Protein AF-A0A965WTE1-F1 (afdb_monomer)

pLDDT: mean 87.54, std 14.02, range [33.91, 98.81]

Structure (mmCIF, N/CA/C/O backbone):
data_AF-A0A965WTE1-F1
#
_entry.id   AF-A0A965WTE1-F1
#
loop_
_atom_site.group_PDB
_atom_site.id
_atom_site.type_symbol
_atom_site.label_atom_id
_atom_site.label_alt_id
_atom_site.label_comp_id
_atom_site.label_asym_id
_atom_site.label_entity_id
_atom_site.label_seq_id
_atom_site.pdbx_PDB_ins_code
_atom_site.Cartn_x
_atom_site.Cartn_y
_atom_site.Cartn_z
_atom_site.occupancy
_atom_site.B_iso_or_equiv
_atom_site.auth_seq_id
_atom_site.auth_comp_id
_atom_site.auth_asym_id
_atom_site.auth_atom_id
_atom_site.pdbx_PDB_model_num
ATOM 1 N N . MET A 1 1 ? -48.570 23.928 48.345 1.00 60.19 1 MET A N 1
ATOM 2 C CA . MET A 1 1 ? -47.106 24.041 48.447 1.00 60.19 1 MET A CA 1
ATOM 3 C C . MET A 1 1 ? -46.620 22.629 48.275 1.00 60.19 1 MET A C 1
ATOM 5 O O . MET A 1 1 ? -47.029 21.791 49.072 1.00 60.19 1 MET A O 1
ATOM 9 N N . ASP A 1 2 ? -45.921 22.362 47.180 1.00 66.81 2 ASP A N 1
ATOM 10 C CA . ASP A 1 2 ? -45.455 21.011 46.885 1.00 66.81 2 ASP A CA 1
ATOM 11 C C . ASP A 1 2 ? -44.378 20.616 47.902 1.00 66.81 2 ASP A C 1
ATOM 13 O O . ASP A 1 2 ? -43.714 21.479 48.494 1.00 66.81 2 ASP A O 1
ATOM 17 N N . ALA A 1 3 ? -44.288 19.321 48.195 1.00 70.44 3 ALA A N 1
ATOM 18 C CA . ALA A 1 3 ? -43.267 18.814 49.097 1.00 70.44 3 ALA A CA 1
ATOM 19 C C . ALA A 1 3 ? -41.886 19.007 48.452 1.00 70.44 3 ALA A C 1
ATOM 21 O O . ALA A 1 3 ? -41.729 18.781 47.255 1.00 70.44 3 ALA A O 1
ATOM 22 N N . ILE A 1 4 ? -40.910 19.450 49.240 1.00 83.50 4 ILE A N 1
ATOM 23 C CA . ILE A 1 4 ? -39.501 19.459 48.839 1.00 83.50 4 ILE A CA 1
ATOM 24 C C . ILE A 1 4 ? -38.956 18.090 49.240 1.00 83.50 4 ILE A C 1
ATOM 26 O O . ILE A 1 4 ? -39.176 17.659 50.373 1.00 83.50 4 ILE A O 1
ATOM 30 N N . VAL A 1 5 ? -38.302 17.406 48.307 1.00 87.94 5 VAL A N 1
ATOM 31 C CA . VAL A 1 5 ? -37.866 16.016 48.457 1.00 87.94 5 VAL A CA 1
ATOM 32 C C . VAL A 1 5 ? -36.367 15.944 48.206 1.00 87.94 5 VAL A C 1
ATOM 34 O O . VAL A 1 5 ? -35.893 16.493 47.213 1.00 87.94 5 VAL A O 1
ATOM 37 N N . ASP A 1 6 ? -35.654 15.273 49.103 1.00 90.75 6 ASP A N 1
ATOM 38 C CA . ASP A 1 6 ? -34.259 14.887 48.924 1.00 90.75 6 ASP A CA 1
ATOM 39 C C . ASP A 1 6 ? -34.222 13.445 48.384 1.00 90.75 6 ASP A C 1
ATOM 41 O O . ASP A 1 6 ? -35.015 12.594 48.806 1.00 90.75 6 ASP A O 1
ATOM 45 N N . TYR A 1 7 ? -33.339 13.177 47.421 1.00 93.56 7 TYR A N 1
ATOM 46 C CA . TYR A 1 7 ? -33.235 11.883 46.741 1.00 93.56 7 TYR A CA 1
ATOM 47 C C . TYR A 1 7 ? -31.893 11.219 47.032 1.00 93.56 7 TYR A C 1
ATOM 49 O O . TYR A 1 7 ? -30.882 11.907 47.126 1.00 93.56 7 TYR A O 1
ATOM 57 N N . TRP A 1 8 ? -31.889 9.886 47.103 1.00 95.56 8 TRP A N 1
ATOM 58 C CA . TRP A 1 8 ? -30.685 9.053 47.128 1.00 95.56 8 TRP A CA 1
ATOM 59 C C . TRP A 1 8 ? -30.884 7.834 46.237 1.00 95.56 8 TRP A C 1
ATOM 61 O O . TRP A 1 8 ? -31.700 6.951 46.510 1.00 95.56 8 TRP A O 1
ATOM 71 N N . TRP A 1 9 ? -30.132 7.772 45.149 1.00 97.56 9 TRP A N 1
ATOM 72 C CA . TRP A 1 9 ? -30.047 6.588 44.311 1.00 97.56 9 TRP A CA 1
ATOM 73 C C . TRP A 1 9 ? -29.182 5.539 44.998 1.00 97.56 9 TRP A C 1
ATOM 75 O O . TRP A 1 9 ? -28.122 5.846 45.537 1.00 97.56 9 TRP A O 1
ATOM 85 N N . GLN A 1 10 ? -29.645 4.293 44.991 1.00 97.75 10 GLN A N 1
ATOM 86 C CA . GLN A 1 10 ? -29.021 3.181 45.698 1.00 97.75 10 GLN A CA 1
ATOM 87 C C . GLN A 1 10 ? -28.844 1.984 44.762 1.00 97.75 10 GLN A C 1
ATOM 89 O O . GLN A 1 10 ? -29.697 1.729 43.908 1.00 97.75 10 GLN A O 1
ATOM 94 N N . SER A 1 11 ? -27.780 1.206 44.970 1.00 97.12 11 SER A N 1
ATOM 95 C CA . SER A 1 11 ? -27.515 -0.037 44.235 1.00 97.12 11 SER A CA 1
ATOM 96 C C . SER A 1 11 ? -27.452 -1.260 45.155 1.00 97.12 11 SER A C 1
ATOM 98 O O . SER A 1 11 ? -27.161 -1.141 46.346 1.00 97.12 11 SER A O 1
ATOM 100 N N . SER A 1 12 ? -27.749 -2.443 44.611 1.00 97.38 12 SER A N 1
ATOM 101 C CA . SER A 1 12 ? -27.609 -3.735 45.295 1.00 97.38 12 SER A CA 1
ATOM 102 C C . SER A 1 12 ? -27.223 -4.849 44.322 1.00 97.38 12 SER A C 1
ATOM 104 O O . SER A 1 12 ? -27.622 -4.827 43.162 1.00 97.38 12 SER A O 1
ATOM 106 N N . GLU A 1 13 ? -26.514 -5.865 44.812 1.00 96.81 13 GLU A N 1
ATOM 107 C CA . GLU A 1 13 ? -26.133 -7.064 44.042 1.00 96.81 13 GLU A CA 1
ATOM 108 C C . GLU A 1 13 ? -27.323 -8.009 43.773 1.00 96.81 13 GLU A C 1
ATOM 110 O O . GLU A 1 13 ? -27.252 -8.907 42.939 1.00 96.81 13 GLU A O 1
ATOM 115 N N . THR A 1 14 ? -28.440 -7.847 44.492 1.00 95.38 14 THR A N 1
ATOM 116 C CA . THR A 1 14 ? -29.640 -8.687 44.335 1.00 95.38 14 THR A CA 1
ATOM 117 C C . THR A 1 14 ? -30.907 -7.851 44.469 1.00 95.38 14 THR A C 1
ATOM 119 O O . THR A 1 14 ? -30.924 -6.905 45.252 1.00 95.38 14 THR A O 1
ATOM 122 N N . ILE A 1 15 ? -31.985 -8.240 43.780 1.00 95.06 15 ILE A N 1
ATOM 123 C CA . ILE A 1 15 ? -33.254 -7.489 43.755 1.00 95.06 15 ILE A CA 1
ATOM 124 C C . ILE A 1 15 ? -33.848 -7.216 45.151 1.00 95.06 15 ILE A C 1
ATOM 126 O O . ILE A 1 15 ? -34.385 -6.136 45.383 1.00 95.06 15 ILE A O 1
ATOM 130 N N . ASP A 1 16 ? -33.691 -8.161 46.084 1.00 92.50 16 ASP A N 1
ATOM 131 C CA . ASP A 1 16 ? -34.196 -8.087 47.466 1.00 92.50 16 ASP A CA 1
ATOM 132 C C . ASP A 1 16 ? -33.062 -7.905 48.499 1.00 92.50 16 ASP A C 1
ATOM 134 O O . ASP A 1 16 ? -33.203 -8.250 49.675 1.00 92.50 16 ASP A O 1
ATOM 138 N N . GLY A 1 17 ? -31.896 -7.430 48.052 1.00 92.44 17 GLY A N 1
ATOM 139 C CA . GLY A 1 17 ? -30.692 -7.325 48.872 1.00 92.44 17 GLY A CA 1
ATOM 140 C C . GLY A 1 17 ? -30.626 -6.081 49.752 1.00 92.44 17 GLY A C 1
ATOM 141 O O . GLY A 1 17 ? -31.528 -5.243 49.798 1.00 92.44 17 GLY A O 1
ATOM 142 N N . THR A 1 18 ? -29.494 -5.937 50.439 1.00 96.00 18 THR A N 1
ATOM 143 C CA . THR A 1 18 ? -29.129 -4.670 51.079 1.00 96.00 18 THR A CA 1
ATOM 144 C C . THR A 1 18 ? -28.719 -3.677 50.000 1.00 96.00 18 THR A C 1
ATOM 146 O O . THR A 1 18 ? -27.859 -3.985 49.173 1.00 96.00 18 THR A O 1
ATOM 149 N N . TYR A 1 19 ? -29.329 -2.497 50.020 1.00 97.19 19 TYR A N 1
ATOM 150 C CA . TYR A 1 19 ? -29.012 -1.393 49.122 1.00 97.19 19 TYR A CA 1
ATOM 151 C C . TYR A 1 19 ? -28.041 -0.420 49.785 1.00 97.19 19 TYR A C 1
ATOM 153 O O . TYR A 1 19 ? -28.144 -0.162 50.984 1.00 97.19 19 TYR A O 1
ATOM 161 N N . THR A 1 20 ? -27.115 0.112 48.996 1.00 96.94 20 THR A N 1
ATOM 162 C CA . THR A 1 20 ? -26.153 1.136 49.415 1.00 96.94 20 THR A CA 1
ATOM 163 C C . THR A 1 20 ? -26.267 2.360 48.526 1.00 96.94 20 THR A C 1
ATOM 165 O O . THR A 1 20 ? -26.403 2.210 47.309 1.00 96.94 20 THR A O 1
ATOM 168 N N . ASP A 1 21 ? -26.168 3.545 49.122 1.00 96.38 21 ASP A N 1
ATOM 169 C CA . ASP A 1 21 ? -26.196 4.813 48.394 1.00 96.38 21 ASP A CA 1
ATOM 170 C C . ASP A 1 21 ? -25.082 4.876 47.348 1.00 96.38 21 ASP A C 1
ATOM 172 O O . ASP A 1 21 ? -23.929 4.510 47.597 1.00 96.38 21 ASP A O 1
ATOM 176 N N . ILE A 1 22 ? -25.452 5.344 46.164 1.00 94.94 22 ILE A N 1
ATOM 177 C CA . ILE A 1 22 ? -24.548 5.627 45.064 1.00 94.94 22 ILE A CA 1
ATOM 178 C C . ILE A 1 22 ? -24.005 7.039 45.266 1.00 94.94 22 ILE A C 1
ATOM 180 O O . ILE A 1 22 ? -24.757 7.998 45.454 1.00 94.94 22 ILE A O 1
ATOM 184 N N . GLU A 1 23 ? -22.683 7.184 45.214 1.00 89.88 23 GLU A N 1
ATOM 185 C CA . GLU A 1 23 ? -22.036 8.484 45.365 1.00 89.88 23 GLU A CA 1
ATOM 186 C C . GLU A 1 23 ? -22.520 9.471 44.285 1.00 89.88 23 GLU A C 1
ATOM 188 O O . GLU A 1 23 ? -22.635 9.124 43.111 1.00 89.88 23 GLU A O 1
ATOM 193 N N . MET A 1 24 ? -22.822 10.710 44.691 1.00 84.44 24 MET A N 1
ATOM 194 C CA . MET A 1 24 ? -23.428 11.758 43.846 1.00 84.44 24 MET A CA 1
ATOM 195 C C . MET A 1 24 ? -24.821 11.424 43.277 1.00 84.44 24 MET A C 1
ATOM 197 O O . MET A 1 24 ? -25.348 12.187 42.470 1.00 84.44 24 MET A O 1
ATOM 201 N N . GLY A 1 25 ? -25.464 10.345 43.724 1.00 84.25 25 GLY A N 1
ATOM 202 C CA . GLY A 1 25 ? -26.824 9.976 43.344 1.00 84.25 25 GLY A CA 1
ATOM 203 C C . GLY A 1 25 ? -27.907 10.777 44.069 1.00 84.25 25 GLY A C 1
ATOM 204 O O . GLY A 1 25 ? -28.865 10.172 44.528 1.00 84.25 25 GLY A O 1
ATOM 205 N N . ASN A 1 26 ? -27.774 12.101 44.203 1.00 91.25 26 ASN A N 1
ATOM 206 C CA . ASN A 1 26 ? -28.687 12.918 45.024 1.00 91.25 26 ASN A CA 1
ATOM 207 C C . ASN A 1 26 ? -29.660 13.797 44.220 1.00 91.25 26 ASN A C 1
ATOM 209 O O . ASN A 1 26 ? -30.225 14.758 44.736 1.00 91.25 26 ASN A O 1
ATOM 213 N N . GLU A 1 27 ? -29.820 13.493 42.936 1.00 92.00 27 GLU A N 1
ATOM 214 C CA . GLU A 1 27 ? -30.628 14.264 41.992 1.00 92.00 27 GLU A CA 1
ATOM 215 C C . GLU A 1 27 ? -31.944 13.540 41.666 1.00 92.00 27 GLU A C 1
ATOM 217 O O . GLU A 1 27 ? -32.053 12.316 41.794 1.00 92.00 27 GLU A O 1
ATOM 222 N N . GLU A 1 28 ? -32.934 14.282 41.157 1.00 90.88 28 GLU A N 1
ATOM 223 C CA . GLU A 1 28 ? -34.226 13.720 40.711 1.00 90.88 28 GLU A CA 1
ATOM 224 C C . GLU A 1 28 ? -34.064 12.637 39.629 1.00 90.88 28 GLU A C 1
ATOM 226 O O . GLU A 1 28 ? -34.900 11.743 39.486 1.00 90.88 28 GLU A O 1
ATOM 231 N N . THR A 1 29 ? -32.977 12.709 38.860 1.00 92.50 29 THR A N 1
ATOM 232 C CA . THR A 1 29 ? -32.627 11.744 37.817 1.00 92.50 29 THR A CA 1
ATOM 233 C C . THR A 1 29 ? -31.227 11.200 38.033 1.00 92.50 29 THR A C 1
ATOM 235 O O . THR A 1 29 ? -30.313 11.961 38.342 1.00 92.50 29 THR A O 1
ATOM 238 N N . TYR A 1 30 ? -31.037 9.914 37.749 1.00 93.00 30 TYR A N 1
ATOM 239 C CA . TYR A 1 30 ? -29.731 9.268 37.752 1.00 93.00 30 TYR A CA 1
ATOM 240 C C . TYR A 1 30 ? -29.402 8.700 36.377 1.00 93.00 30 TYR A C 1
ATOM 242 O O . TYR A 1 30 ? -30.210 7.995 35.770 1.00 93.00 30 TYR A O 1
ATOM 250 N N . THR A 1 31 ? -28.211 9.029 35.883 1.00 91.19 31 THR A N 1
ATOM 251 C CA . THR A 1 31 ? -27.652 8.409 34.680 1.00 91.19 31 THR A CA 1
ATOM 252 C C . THR A 1 31 ? -26.799 7.233 35.122 1.00 91.19 31 THR A C 1
ATOM 254 O O . THR A 1 31 ? -25.868 7.426 35.901 1.00 91.19 31 THR A O 1
ATOM 257 N N . LEU A 1 32 ? -27.132 6.038 34.630 1.00 90.75 32 LEU A N 1
ATOM 258 C CA . LEU A 1 32 ? -26.412 4.808 34.952 1.00 90.75 32 LEU A CA 1
ATOM 259 C C . LEU A 1 32 ? -24.928 4.930 34.606 1.00 90.75 32 LEU A C 1
ATOM 261 O O . LEU A 1 32 ? -24.557 5.495 33.575 1.00 90.75 32 LEU A O 1
ATOM 265 N N . GLN A 1 33 ? -24.098 4.357 35.463 1.00 88.25 33 GLN A N 1
ATOM 266 C CA . GLN A 1 33 ? -22.655 4.295 35.314 1.00 88.25 33 GLN A CA 1
ATOM 267 C C . GLN A 1 33 ? -22.216 2.861 35.014 1.00 88.25 33 GLN A C 1
ATOM 269 O O . GLN A 1 33 ? -22.895 1.887 35.336 1.00 88.25 33 GLN A O 1
ATOM 274 N N . ALA A 1 34 ? -21.019 2.714 34.449 1.00 84.38 34 ALA A N 1
ATOM 275 C CA . ALA A 1 34 ? -20.396 1.412 34.215 1.00 84.38 34 ALA A CA 1
ATOM 276 C C . ALA A 1 34 ? -20.340 0.523 35.475 1.00 84.38 34 ALA A C 1
ATOM 278 O O . ALA A 1 34 ? -20.453 -0.697 35.389 1.00 84.38 34 ALA A O 1
ATOM 279 N N . THR A 1 35 ? -20.186 1.129 36.655 1.00 88.56 35 THR A N 1
ATOM 280 C CA . THR A 1 35 ? -20.133 0.438 37.953 1.00 88.56 35 THR A CA 1
ATOM 281 C C . THR A 1 35 ? -21.476 -0.104 38.435 1.00 88.56 35 THR A C 1
ATOM 283 O O . THR A 1 35 ? -21.503 -0.814 39.445 1.00 88.56 35 THR A O 1
ATOM 286 N N . ASP A 1 36 ? -22.570 0.239 37.757 1.00 92.75 36 ASP A N 1
ATOM 287 C CA . ASP A 1 36 ? -23.913 -0.245 38.075 1.00 92.75 36 ASP A CA 1
ATOM 288 C C . ASP A 1 36 ? -24.272 -1.521 37.329 1.00 92.75 36 ASP A C 1
ATOM 290 O O . ASP A 1 36 ? -25.263 -2.155 37.679 1.00 92.75 36 ASP A O 1
ATOM 294 N N . VAL A 1 37 ? -23.494 -1.903 36.310 1.00 93.25 37 VAL A N 1
ATOM 295 C CA . VAL A 1 37 ? -23.722 -3.140 35.559 1.00 93.25 37 VAL A CA 1
ATOM 296 C C . VAL A 1 37 ? -23.801 -4.334 36.507 1.00 93.25 37 VAL A C 1
ATOM 298 O O . VAL A 1 37 ? -23.080 -4.409 37.500 1.00 93.25 37 VAL A O 1
ATOM 301 N N . ASP A 1 38 ? -24.740 -5.230 36.209 1.00 93.75 38 ASP A N 1
ATOM 302 C CA . ASP A 1 38 ? -25.145 -6.387 37.013 1.00 93.75 38 ASP A CA 1
ATOM 303 C C . ASP A 1 38 ? -25.825 -6.060 38.356 1.00 93.75 38 ASP A C 1
ATOM 305 O O . ASP A 1 38 ? -26.346 -6.964 39.013 1.00 93.75 38 ASP A O 1
ATOM 309 N N . LYS A 1 39 ? -25.937 -4.781 38.735 1.00 95.69 39 LYS A N 1
ATOM 310 C CA . LYS A 1 39 ? -26.626 -4.352 39.959 1.00 95.69 39 LYS A CA 1
ATOM 311 C C . LYS A 1 39 ? -28.079 -3.981 39.710 1.00 95.69 39 LYS A C 1
ATOM 313 O O . LYS A 1 39 ? -28.513 -3.670 38.601 1.00 95.69 39 LYS A O 1
ATOM 318 N N . PHE A 1 40 ? -28.844 -3.988 40.790 1.00 97.44 40 PHE A N 1
ATOM 319 C CA . PHE A 1 40 ? -30.206 -3.486 40.856 1.00 97.44 40 PHE A CA 1
ATOM 320 C C . PHE A 1 40 ? -30.200 -2.077 41.431 1.00 97.44 40 PHE A C 1
ATOM 322 O O . PHE A 1 40 ? -29.528 -1.828 42.427 1.00 97.44 40 PHE A O 1
ATOM 329 N N . ILE A 1 41 ? -30.985 -1.182 40.844 1.00 97.69 41 ILE A N 1
ATOM 330 C CA . ILE A 1 41 ? -31.048 0.235 41.196 1.00 97.69 41 ILE A CA 1
ATOM 331 C C . ILE A 1 41 ? -32.425 0.561 41.767 1.00 97.69 41 ILE A C 1
ATOM 333 O O . ILE A 1 41 ? -33.447 0.071 41.280 1.00 97.69 41 ILE A O 1
ATOM 337 N N . ARG A 1 42 ? -32.459 1.399 42.800 1.00 97.25 42 ARG A N 1
ATOM 338 C CA . ARG A 1 42 ? -33.683 2.021 43.320 1.00 97.25 42 ARG A CA 1
ATOM 339 C C . ARG A 1 42 ? -33.382 3.446 43.773 1.00 97.25 42 ARG A C 1
ATOM 341 O O . ARG A 1 42 ? -32.217 3.805 43.919 1.00 97.25 42 ARG A O 1
ATOM 348 N N . VAL A 1 43 ? -34.420 4.226 44.046 1.00 96.94 43 VAL A N 1
ATOM 349 C CA . VAL A 1 43 ? -34.287 5.547 44.671 1.00 96.94 43 VAL A CA 1
ATOM 350 C C . VAL A 1 43 ? -35.027 5.578 46.005 1.00 96.94 43 VAL A C 1
ATOM 352 O O . VAL A 1 43 ? -36.149 5.076 46.119 1.00 96.94 43 VAL A O 1
ATOM 355 N N . GLU A 1 44 ? -34.376 6.144 47.014 1.00 95.50 44 GLU A N 1
ATOM 356 C CA . GLU A 1 44 ? -34.981 6.586 48.263 1.00 95.50 44 GLU A CA 1
ATOM 357 C C . GLU A 1 44 ? -35.334 8.068 48.139 1.00 95.50 44 GLU A C 1
ATOM 359 O O . GLU A 1 44 ? -34.518 8.873 47.696 1.00 95.50 44 GLU A O 1
ATOM 364 N N . ALA A 1 45 ? -36.563 8.419 48.502 1.00 93.06 45 ALA A N 1
ATOM 365 C CA . ALA A 1 45 ? -37.044 9.791 48.536 1.00 93.06 45 ALA A CA 1
ATOM 366 C C . ALA A 1 45 ? -37.482 10.127 49.963 1.00 93.06 45 ALA A C 1
ATOM 368 O O . ALA A 1 45 ? -38.354 9.449 50.520 1.00 93.06 45 ALA A O 1
ATOM 369 N N . GLU A 1 46 ? -36.905 11.176 50.544 1.00 90.38 46 GLU A N 1
ATOM 370 C CA . GLU A 1 46 ? -37.242 11.655 51.885 1.00 90.38 46 GLU A CA 1
ATOM 371 C C . GLU A 1 46 ? -37.757 13.095 51.828 1.00 90.38 46 GLU A C 1
ATOM 373 O O . GLU A 1 46 ? -37.281 13.923 51.051 1.00 90.38 46 GLU A O 1
ATOM 378 N N . ALA A 1 47 ? -38.759 13.409 52.651 1.00 85.94 47 ALA A N 1
ATOM 379 C CA . ALA A 1 47 ? -39.212 14.786 52.794 1.00 85.94 47 ALA A CA 1
ATOM 380 C C . ALA A 1 47 ? -38.084 15.652 53.373 1.00 85.94 47 ALA A C 1
ATOM 382 O O . ALA A 1 47 ? -37.548 15.345 54.439 1.00 85.94 47 ALA A O 1
ATOM 383 N N . ALA A 1 48 ? -37.767 16.762 52.705 1.00 81.19 48 ALA A N 1
ATOM 384 C CA . ALA A 1 48 ? -36.667 17.618 53.115 1.00 81.19 48 ALA A CA 1
ATOM 385 C C . ALA A 1 48 ? -36.877 18.136 54.543 1.00 81.19 48 ALA A C 1
ATOM 387 O O . ALA A 1 48 ? -37.955 18.627 54.896 1.00 81.19 48 ALA A O 1
ATOM 388 N N . ALA A 1 49 ? -35.812 18.125 55.349 1.00 72.12 49 ALA A N 1
ATOM 389 C CA . ALA A 1 49 ? -35.853 18.466 56.778 1.00 72.12 49 ALA A CA 1
ATOM 390 C C . ALA A 1 49 ? -36.410 19.875 57.087 1.00 72.12 49 ALA A C 1
ATOM 392 O O . ALA A 1 49 ? -36.809 20.172 58.214 1.00 72.12 49 ALA A O 1
ATOM 393 N N . SER A 1 50 ? -36.460 20.757 56.084 1.00 69.88 50 SER A N 1
ATOM 394 C CA . SER A 1 50 ? -37.076 22.084 56.177 1.00 69.88 50 SER A CA 1
ATOM 395 C C . SER A 1 50 ? -38.615 22.062 56.254 1.00 69.88 50 SER A C 1
ATOM 397 O O . SER A 1 50 ? -39.221 23.082 56.592 1.00 69.88 50 SER A O 1
ATOM 399 N N . GLN A 1 51 ? -39.263 20.918 55.995 1.00 66.62 51 GLN A N 1
ATOM 400 C CA . GLN A 1 51 ? -40.717 20.754 56.006 1.00 66.62 51 GLN A CA 1
ATOM 401 C C . GLN A 1 51 ? -41.201 19.932 57.212 1.00 66.62 51 GLN A C 1
ATOM 403 O O . GLN A 1 51 ? -41.478 18.744 57.116 1.00 66.62 51 GLN A O 1
ATOM 408 N N . LEU A 1 52 ? -41.420 20.605 58.348 1.00 64.62 52 LEU A N 1
ATOM 409 C CA . LEU A 1 52 ? -41.857 20.012 59.631 1.00 64.62 52 LEU A CA 1
ATOM 410 C C . LEU A 1 52 ? -43.181 19.204 59.599 1.00 64.62 52 LEU A C 1
ATOM 412 O O . LEU A 1 52 ? -43.553 18.621 60.615 1.00 64.62 52 LEU A O 1
ATOM 416 N N . ALA A 1 53 ? -43.924 19.207 58.486 1.00 73.81 53 ALA A N 1
ATOM 417 C CA . ALA A 1 53 ? -45.228 18.547 58.344 1.00 73.81 53 ALA A CA 1
ATOM 418 C C . ALA A 1 53 ? -45.185 17.207 57.581 1.00 73.81 53 ALA A C 1
ATOM 420 O O . ALA A 1 53 ? -46.194 16.503 57.562 1.00 73.81 53 ALA A O 1
ATOM 421 N N . TYR A 1 54 ? -44.051 16.852 56.971 1.00 70.06 54 TYR A N 1
ATOM 422 C CA . TYR A 1 54 ? -43.867 15.600 56.238 1.00 70.06 54 TYR A CA 1
ATOM 423 C C . TYR A 1 54 ? -42.665 14.858 56.829 1.00 70.06 54 TYR A C 1
ATOM 425 O O . TYR A 1 54 ? -41.606 15.448 57.003 1.00 70.06 54 TYR A O 1
ATOM 433 N N . THR A 1 55 ? -42.830 13.583 57.183 1.00 74.94 55 THR A N 1
ATOM 434 C CA . THR A 1 55 ? -41.755 12.765 57.770 1.00 74.94 55 THR A CA 1
ATOM 435 C C . THR A 1 55 ? -41.743 11.370 57.163 1.00 74.94 55 THR A C 1
ATOM 437 O O . THR A 1 55 ? -42.816 10.811 56.927 1.00 74.94 55 THR A O 1
ATOM 440 N N . GLY A 1 56 ? -40.555 10.780 57.037 1.00 81.56 56 GLY A N 1
ATOM 441 C CA . GLY A 1 56 ? -40.348 9.412 56.563 1.00 81.56 56 GLY A CA 1
ATOM 442 C C . GLY A 1 56 ? -39.822 9.352 55.130 1.00 81.56 56 GLY A C 1
ATOM 443 O O . GLY A 1 56 ? -39.979 10.305 54.366 1.00 81.56 56 GLY A O 1
ATOM 444 N N . SER A 1 57 ? -39.217 8.215 54.788 1.00 88.19 57 SER A N 1
ATOM 445 C CA . SER A 1 57 ? -38.728 7.917 53.448 1.00 88.19 57 SER A CA 1
ATOM 446 C C . SER A 1 57 ? -39.610 6.890 52.739 1.00 88.19 57 SER A C 1
ATOM 448 O O . SER A 1 57 ? -40.299 6.070 53.360 1.00 88.19 57 SER A O 1
ATOM 450 N N . VAL A 1 58 ? -39.618 6.964 51.413 1.00 93.19 58 VAL A N 1
ATOM 451 C CA . VAL A 1 58 ? -40.246 5.976 50.535 1.00 93.19 58 VAL A CA 1
ATOM 452 C C . VAL A 1 58 ? -39.224 5.474 49.528 1.00 93.19 58 VAL A C 1
ATOM 454 O O . VAL A 1 58 ? -38.374 6.227 49.062 1.00 93.19 58 VAL A O 1
ATOM 457 N N . PHE A 1 59 ? -39.332 4.198 49.170 1.00 95.25 59 PHE A N 1
ATOM 458 C CA . PHE A 1 59 ? -38.468 3.567 48.178 1.00 95.25 59 PHE A CA 1
ATOM 459 C C . PHE A 1 59 ? -39.249 3.308 46.896 1.00 95.25 59 PHE A C 1
ATOM 461 O O . PHE A 1 59 ? -40.413 2.891 46.939 1.00 95.25 59 PHE A O 1
ATOM 468 N N . SER A 1 60 ? -38.601 3.509 45.752 1.00 96.25 60 SER A N 1
ATOM 469 C CA . SER A 1 60 ? -39.122 3.006 44.485 1.00 96.25 60 SER A CA 1
ATOM 470 C C . SER A 1 60 ? -39.107 1.476 44.451 1.00 96.25 60 SER A C 1
ATOM 472 O O . SER A 1 60 ? -38.427 0.812 45.237 1.00 96.25 60 SER A O 1
ATOM 474 N N . VAL A 1 61 ? -39.809 0.902 43.472 1.00 95.94 61 VAL A N 1
ATOM 475 C CA . VAL A 1 61 ? -39.500 -0.468 43.048 1.00 95.94 61 VAL A CA 1
ATOM 476 C C . VAL A 1 61 ? -38.065 -0.520 42.526 1.00 95.94 61 VAL A C 1
ATOM 478 O O . VAL A 1 61 ? -37.590 0.432 41.899 1.00 95.94 61 VAL A O 1
ATOM 481 N N . SER A 1 62 ? -37.389 -1.629 42.791 1.00 96.44 62 SER A N 1
ATOM 482 C CA . SER A 1 62 ? -36.062 -1.893 42.252 1.00 96.44 62 SER A CA 1
ATOM 483 C C . SER A 1 62 ? -36.145 -2.283 40.775 1.00 96.44 62 SER A C 1
ATOM 485 O O . SER A 1 62 ? -37.034 -3.038 40.376 1.00 96.44 62 SER A O 1
ATOM 487 N N . ILE A 1 63 ? -35.202 -1.801 39.969 1.00 94.81 63 ILE A N 1
ATOM 488 C CA . ILE A 1 63 ? -35.036 -2.166 38.558 1.00 94.81 63 ILE A CA 1
ATOM 489 C C . ILE A 1 63 ? -33.655 -2.778 38.333 1.00 94.81 63 ILE A C 1
ATOM 491 O O . ILE A 1 63 ? -32.690 -2.397 38.987 1.00 94.81 63 ILE A O 1
ATOM 495 N N . GLY A 1 64 ? -33.552 -3.733 37.413 1.00 93.44 64 GLY A N 1
ATOM 496 C CA . GLY A 1 64 ? -32.286 -4.351 37.034 1.00 93.44 64 GLY A CA 1
ATOM 497 C C . GLY A 1 64 ? -32.413 -5.853 36.753 1.00 93.44 64 GLY A C 1
ATOM 498 O O . GLY A 1 64 ? -33.535 -6.364 36.671 1.00 93.44 64 GLY A O 1
ATOM 499 N N . PRO A 1 65 ? -31.278 -6.561 36.619 1.00 94.31 65 PRO A N 1
ATOM 500 C CA . PRO A 1 65 ? -29.921 -6.010 36.689 1.00 94.31 65 PRO A CA 1
ATOM 501 C C . PRO A 1 65 ? -29.646 -5.030 35.539 1.00 94.31 65 PRO A C 1
ATOM 503 O O . PRO A 1 65 ? -30.212 -5.169 34.452 1.00 94.31 65 PRO A O 1
ATOM 506 N N . VAL A 1 66 ? -28.819 -4.012 35.778 1.00 94.88 66 VAL A N 1
ATOM 507 C CA . VAL A 1 66 ? -28.356 -3.108 34.717 1.00 94.88 66 VAL A CA 1
ATOM 508 C C . VAL A 1 66 ? -27.539 -3.916 33.712 1.00 94.88 66 VAL A C 1
ATOM 510 O O . VAL A 1 66 ? -26.632 -4.655 34.085 1.00 94.88 66 VAL A O 1
ATOM 513 N N . LEU A 1 67 ? -27.875 -3.783 32.432 1.00 93.50 67 LEU A N 1
ATOM 514 C CA . LEU A 1 67 ? -27.219 -4.516 31.352 1.00 93.50 67 LEU A CA 1
ATOM 515 C C . LEU A 1 67 ? -26.035 -3.725 30.794 1.00 93.50 67 LEU A C 1
ATOM 517 O O . LEU A 1 67 ? -26.111 -2.502 30.679 1.00 93.50 67 LEU A O 1
ATOM 521 N N . SER A 1 68 ? -24.992 -4.431 30.354 1.00 94.06 68 SER A N 1
ATOM 522 C CA . SER A 1 68 ? -23.889 -3.823 29.607 1.00 94.06 68 SER A CA 1
ATOM 523 C C . SER A 1 68 ? -24.355 -3.222 28.279 1.00 94.06 68 SER A C 1
ATOM 525 O O . SER A 1 68 ? -25.114 -3.844 27.523 1.00 94.06 68 SER A O 1
ATOM 527 N N . ALA A 1 69 ? -23.833 -2.043 27.948 1.00 92.50 69 ALA A N 1
ATOM 528 C CA . ALA A 1 69 ? -24.080 -1.394 26.667 1.00 92.50 69 ALA A CA 1
ATOM 529 C C . ALA A 1 69 ? -23.310 -2.104 25.531 1.00 92.50 69 ALA A C 1
ATOM 531 O O . ALA A 1 69 ? -22.165 -2.521 25.720 1.00 92.50 69 ALA A O 1
ATOM 532 N N . PRO A 1 70 ? -23.904 -2.293 24.342 1.00 95.06 70 PRO A N 1
ATOM 533 C CA . PRO A 1 70 ? -23.203 -2.914 23.224 1.00 95.06 70 PRO A CA 1
ATOM 534 C C . PRO A 1 70 ? -22.155 -1.968 22.621 1.00 95.06 70 PRO A C 1
ATOM 536 O O . PRO A 1 70 ? -22.371 -0.761 22.539 1.00 95.06 70 PRO A O 1
ATOM 539 N N . LEU A 1 71 ? -21.052 -2.527 22.120 1.00 96.88 71 LEU A N 1
ATOM 540 C CA . LEU A 1 71 ? -20.207 -1.834 21.148 1.00 96.88 71 LEU A CA 1
ATOM 541 C C . LEU A 1 71 ? -20.915 -1.781 19.789 1.00 96.88 71 LEU A C 1
ATOM 543 O O . LEU A 1 71 ? -21.352 -2.813 19.275 1.00 96.88 71 LEU A O 1
ATOM 547 N N . GLU A 1 72 ? -20.990 -0.599 19.181 1.00 96.62 72 GLU A N 1
ATOM 548 C CA . GLU A 1 72 ? -21.694 -0.395 17.909 1.00 96.62 72 GLU A CA 1
ATOM 549 C C . GLU A 1 72 ? -20.746 -0.356 16.708 1.00 96.62 72 GLU A C 1
ATOM 551 O O . GLU A 1 72 ? -21.031 -0.952 15.669 1.00 96.62 72 GLU A O 1
ATOM 556 N N . SER A 1 73 ? -19.612 0.341 16.827 1.00 97.12 73 SER A N 1
ATOM 557 C CA . SER A 1 73 ? -18.619 0.411 15.751 1.00 97.12 73 SER A CA 1
ATOM 558 C C . SER A 1 73 ? -17.208 0.718 16.253 1.00 97.12 73 SER A C 1
ATOM 560 O O . SER A 1 73 ? -17.015 1.221 17.361 1.00 97.12 73 SER A O 1
ATOM 562 N N . ILE A 1 74 ? -16.225 0.424 15.401 1.00 97.69 74 ILE A N 1
ATOM 563 C CA . ILE A 1 74 ? -14.831 0.857 15.516 1.00 97.69 74 ILE A CA 1
ATOM 564 C C . ILE A 1 74 ? -14.447 1.586 14.221 1.00 97.69 74 ILE A C 1
ATOM 566 O O . ILE A 1 74 ? -14.776 1.136 13.120 1.00 97.69 74 ILE A O 1
ATOM 570 N N . GLY A 1 75 ? -13.777 2.727 14.350 1.00 95.94 75 GLY A N 1
ATOM 571 C CA . GLY A 1 75 ? -13.292 3.527 13.232 1.00 95.94 75 GLY A CA 1
ATOM 572 C C . GLY A 1 75 ? -12.160 2.851 12.452 1.00 95.94 75 GLY A C 1
ATOM 573 O O . GLY A 1 75 ? -11.599 1.835 12.861 1.00 95.94 75 GLY A O 1
ATOM 574 N N . ALA A 1 76 ? -11.805 3.441 11.310 1.00 93.88 76 ALA A N 1
ATOM 575 C CA . ALA A 1 76 ? -10.684 2.970 10.505 1.00 93.88 76 ALA A CA 1
ATOM 576 C C . ALA A 1 76 ? -9.345 3.140 11.241 1.00 93.88 76 ALA A C 1
ATOM 578 O O . ALA A 1 76 ? -9.153 4.114 11.968 1.00 93.88 76 ALA A O 1
ATOM 579 N N . ILE A 1 77 ? -8.416 2.216 10.986 1.00 95.69 77 ILE A N 1
ATOM 580 C CA . ILE A 1 77 ? -7.011 2.349 11.384 1.00 95.69 77 ILE A CA 1
ATOM 581 C C . ILE A 1 77 ? -6.408 3.566 10.675 1.00 95.69 77 ILE A C 1
ATOM 583 O O . ILE A 1 77 ? -6.586 3.733 9.464 1.00 95.69 77 ILE A O 1
ATOM 587 N N . THR A 1 78 ? -5.678 4.391 11.419 1.00 91.44 78 THR A N 1
ATOM 588 C CA . THR A 1 78 ? -4.929 5.541 10.896 1.00 91.44 78 THR A CA 1
ATOM 589 C C . THR A 1 78 ? -3.424 5.254 10.901 1.00 91.44 78 THR A C 1
ATOM 591 O O . THR A 1 78 ? -2.965 4.250 11.443 1.00 91.44 78 THR A O 1
ATOM 594 N N . GLY A 1 79 ? -2.646 6.119 10.245 1.00 87.75 79 GLY A N 1
ATOM 595 C CA . GLY A 1 79 ? -1.215 5.915 10.002 1.00 87.75 79 GLY A CA 1
ATOM 596 C C . GLY A 1 79 ? -0.915 5.427 8.580 1.00 87.75 79 GLY A C 1
ATOM 597 O O . GLY A 1 79 ? -1.815 5.173 7.775 1.00 87.75 79 GLY A O 1
ATOM 598 N N . HIS A 1 80 ? 0.370 5.335 8.241 1.00 83.31 80 HIS A N 1
ATOM 599 C CA . HIS A 1 80 ? 0.822 4.857 6.932 1.00 83.31 80 HIS A CA 1
ATOM 600 C C . HIS A 1 80 ? 1.150 3.367 7.023 1.00 83.31 80 HIS A C 1
ATOM 602 O O . HIS A 1 80 ? 2.120 3.052 7.679 1.00 83.31 80 HIS A O 1
ATOM 608 N N . PRO A 1 81 ? 0.434 2.438 6.371 1.00 87.12 81 PRO A N 1
ATOM 609 C CA . PRO A 1 81 ? 0.649 1.000 6.560 1.00 87.12 81 PRO A CA 1
ATOM 610 C C . PRO A 1 81 ? 1.920 0.501 5.855 1.00 87.12 81 PRO A C 1
ATOM 612 O O . PRO A 1 81 ? 1.858 -0.065 4.761 1.00 87.12 81 PRO A O 1
ATOM 615 N N . ARG A 1 82 ? 3.079 0.747 6.469 1.00 84.94 82 ARG A N 1
ATOM 616 C CA . ARG A 1 82 ? 4.425 0.405 5.981 1.00 84.94 82 ARG A CA 1
ATOM 617 C C . ARG A 1 82 ? 5.333 0.002 7.130 1.00 84.94 82 ARG A C 1
ATOM 619 O O . ARG A 1 82 ? 5.054 0.351 8.269 1.00 84.94 82 ARG A O 1
ATOM 626 N N . VAL A 1 83 ? 6.405 -0.717 6.835 1.00 87.62 83 VAL A N 1
ATOM 627 C CA . VAL A 1 83 ? 7.376 -1.159 7.844 1.00 87.62 83 VAL A CA 1
ATOM 628 C C . VAL A 1 83 ? 7.967 0.050 8.590 1.00 87.62 83 VAL A C 1
ATOM 630 O O . VAL A 1 83 ? 8.077 1.133 8.031 1.00 87.62 83 VAL A O 1
ATOM 633 N N . GLU A 1 84 ? 8.251 -0.105 9.885 1.00 88.31 84 GLU A N 1
ATOM 634 C CA . GLU A 1 84 ? 8.731 0.942 10.809 1.00 88.31 84 GLU A CA 1
AT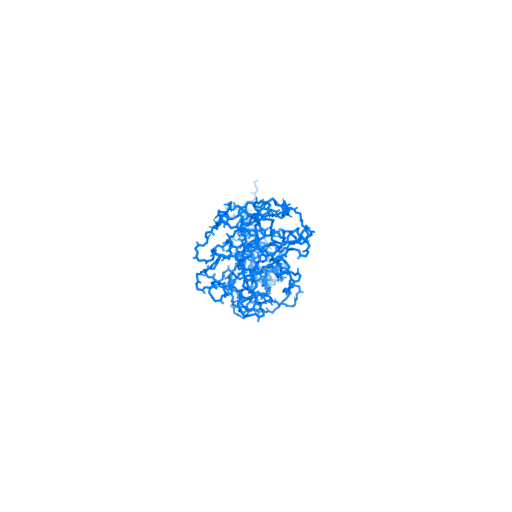OM 635 C C . GLU A 1 84 ? 7.770 2.119 11.079 1.00 88.31 84 GLU A C 1
ATOM 637 O O . GLU A 1 84 ? 8.082 3.011 11.872 1.00 88.31 84 GLU A O 1
ATOM 642 N N . SER A 1 85 ? 6.584 2.142 10.470 1.00 88.81 85 SER A N 1
ATOM 643 C CA . SER A 1 85 ? 5.555 3.139 10.779 1.00 88.81 85 SER A CA 1
ATOM 644 C C . SER A 1 85 ? 4.739 2.771 12.023 1.00 88.81 85 SER A C 1
ATOM 646 O O . SER A 1 85 ? 4.691 1.610 12.436 1.00 88.81 85 SER A O 1
ATOM 648 N N . THR A 1 86 ? 4.025 3.755 12.573 1.00 95.31 86 THR A N 1
ATOM 649 C CA . THR A 1 86 ? 3.021 3.535 13.619 1.00 95.31 86 THR A CA 1
ATOM 650 C C . THR A 1 86 ? 1.616 3.607 13.028 1.00 95.31 86 THR A C 1
ATOM 652 O O . THR A 1 86 ? 1.256 4.593 12.381 1.00 95.31 86 THR A O 1
ATOM 655 N N . LEU A 1 87 ? 0.825 2.566 13.279 1.00 96.50 87 LEU A N 1
ATOM 656 C CA . LEU A 1 87 ? -0.619 2.537 13.079 1.00 96.50 87 LEU A CA 1
ATOM 657 C C . LEU A 1 87 ? -1.332 2.882 14.385 1.00 96.50 87 LEU A C 1
ATOM 659 O O . LEU A 1 87 ? -0.888 2.457 15.452 1.00 96.50 87 LEU A O 1
ATOM 663 N N . GLU A 1 88 ? -2.455 3.587 14.295 1.00 97.69 88 GLU A N 1
ATOM 664 C CA . GLU A 1 88 ? -3.276 3.948 15.455 1.00 97.69 88 GLU A CA 1
ATOM 665 C C . GLU A 1 88 ? -4.705 3.423 15.283 1.00 97.69 88 GLU A C 1
ATOM 667 O O . GLU A 1 88 ? -5.218 3.274 14.166 1.00 97.69 88 GLU A O 1
ATOM 672 N N . ILE A 1 89 ? -5.348 3.104 16.404 1.00 97.56 89 ILE A N 1
ATOM 673 C CA . ILE A 1 89 ? -6.743 2.660 16.407 1.00 97.56 89 ILE A CA 1
ATOM 674 C C . ILE A 1 89 ? -7.702 3.795 16.022 1.00 97.56 89 ILE A C 1
ATOM 676 O O . ILE A 1 89 ? -7.453 4.969 16.293 1.00 97.56 89 ILE A O 1
ATOM 680 N N . GLY A 1 90 ? -8.846 3.434 15.440 1.00 95.00 90 GLY A N 1
ATOM 681 C CA . GLY A 1 90 ? -9.954 4.365 15.235 1.00 95.00 90 GLY A CA 1
ATOM 682 C C . GLY A 1 90 ? -10.808 4.563 16.494 1.00 95.00 90 GLY A C 1
ATOM 683 O O . GLY A 1 90 ? -10.750 3.776 17.436 1.00 95.00 90 GLY A O 1
ATOM 684 N N . ASN A 1 91 ? -11.657 5.594 16.481 1.00 95.75 91 ASN A N 1
ATOM 685 C CA . ASN A 1 91 ? -12.617 5.860 17.561 1.00 95.75 91 ASN A CA 1
ATOM 686 C C . ASN A 1 91 ? -13.698 4.773 17.654 1.00 95.75 91 ASN A C 1
ATOM 688 O O . ASN A 1 91 ? -14.118 4.225 16.635 1.00 95.75 91 ASN A O 1
ATOM 692 N N . PHE A 1 92 ? -14.215 4.535 18.857 1.00 96.88 92 PHE A N 1
ATOM 693 C CA . PHE A 1 92 ? -15.347 3.640 19.090 1.00 96.88 92 PHE A CA 1
ATOM 694 C C . PHE A 1 92 ? -16.680 4.390 19.085 1.00 96.88 92 PHE A C 1
ATOM 696 O O . PHE A 1 92 ? -16.738 5.601 19.299 1.00 96.88 92 PHE A O 1
ATOM 703 N N . THR A 1 93 ? -17.761 3.656 18.823 1.00 96.06 93 THR A N 1
ATOM 704 C CA . THR A 1 93 ? -19.122 4.089 19.156 1.00 96.06 93 THR A CA 1
ATOM 705 C C . THR A 1 93 ? -19.712 3.092 20.151 1.00 96.06 93 THR A C 1
ATOM 707 O O . THR A 1 93 ? -19.795 1.908 19.809 1.00 96.06 93 THR A O 1
ATOM 710 N N . PRO A 1 94 ? -20.117 3.541 21.352 1.00 94.38 94 PRO A N 1
ATOM 711 C CA . PRO A 1 94 ? -20.038 4.920 21.859 1.00 94.38 94 PRO A CA 1
ATOM 712 C C . PRO A 1 94 ? -18.595 5.389 22.136 1.00 94.38 94 PRO A C 1
ATOM 714 O O . PRO A 1 94 ? -17.672 4.582 22.213 1.00 94.38 94 PRO A O 1
ATOM 717 N N . LEU A 1 95 ? -18.390 6.709 22.216 1.00 93.94 95 LEU A N 1
ATOM 718 C CA . LEU A 1 95 ? -17.047 7.312 22.258 1.00 93.94 95 LEU A CA 1
ATOM 719 C C . LEU A 1 95 ? -16.305 7.045 23.576 1.00 93.94 95 LEU A C 1
ATOM 721 O O . LEU A 1 95 ? -15.079 7.001 23.597 1.00 93.94 95 LEU A O 1
ATOM 725 N N . ASP A 1 96 ? -17.048 6.876 24.663 1.00 90.25 96 ASP A N 1
ATOM 726 C CA . ASP A 1 96 ? -16.567 6.560 26.007 1.00 90.25 96 ASP A CA 1
ATOM 727 C C . ASP A 1 96 ? -16.505 5.048 26.280 1.00 90.25 96 ASP A C 1
ATOM 729 O O . ASP A 1 96 ? -16.304 4.635 27.422 1.00 90.25 96 ASP A O 1
ATOM 733 N N . ALA A 1 97 ? -16.663 4.216 25.243 1.00 93.75 97 ALA A N 1
ATOM 734 C CA . ALA A 1 97 ? -16.547 2.773 25.368 1.00 93.75 97 ALA A CA 1
ATOM 735 C C . ALA A 1 97 ? -15.170 2.354 25.901 1.00 93.75 97 ALA A C 1
ATOM 737 O O . ALA A 1 97 ? -14.129 2.743 25.367 1.00 93.75 97 ALA A O 1
ATOM 738 N N . THR A 1 98 ? -15.169 1.494 26.917 1.00 94.88 98 THR A N 1
ATOM 739 C CA . THR A 1 98 ? -13.966 0.817 27.404 1.00 94.88 98 THR A CA 1
ATOM 740 C C . THR A 1 98 ? -13.846 -0.558 26.752 1.00 94.88 98 THR A C 1
ATOM 742 O O . THR A 1 98 ? -14.826 -1.305 26.655 1.00 94.88 98 THR A O 1
ATOM 745 N N . VAL A 1 99 ? -12.652 -0.876 26.247 1.00 97.38 99 VAL A N 1
ATOM 746 C CA . VAL A 1 99 ? -12.403 -2.084 25.452 1.00 97.38 99 VAL A CA 1
ATOM 747 C C . VAL A 1 99 ? -11.037 -2.695 25.746 1.00 97.38 99 VAL A C 1
ATOM 749 O O . VAL A 1 99 ? -10.081 -1.979 26.046 1.00 97.38 99 VAL A O 1
ATOM 752 N N . ASP A 1 100 ? -10.938 -4.010 25.579 1.00 98.06 100 ASP A N 1
ATOM 753 C CA . ASP A 1 100 ? -9.674 -4.727 25.425 1.00 98.06 100 ASP A CA 1
ATOM 754 C C . ASP A 1 100 ? -9.330 -4.816 23.935 1.00 98.06 100 ASP A C 1
ATOM 756 O O . ASP A 1 100 ? -10.177 -5.183 23.110 1.00 98.06 100 ASP A O 1
ATOM 760 N N . ILE A 1 101 ? -8.093 -4.463 23.585 1.00 98.25 101 ILE A N 1
ATOM 761 C CA . ILE A 1 101 ? -7.617 -4.350 22.203 1.00 98.25 101 ILE A CA 1
ATOM 762 C C . ILE A 1 101 ? -6.662 -5.495 21.898 1.00 98.25 101 ILE A C 1
ATOM 764 O O . ILE A 1 101 ? -5.786 -5.815 22.691 1.00 98.25 101 ILE A O 1
ATOM 768 N N . GLN A 1 102 ? -6.788 -6.058 20.700 1.00 98.62 102 GLN A N 1
ATOM 769 C CA . GLN A 1 102 ? -5.818 -6.985 20.137 1.00 98.62 102 GLN A CA 1
ATOM 770 C C . GLN A 1 102 ? -5.610 -6.666 18.656 1.00 98.62 102 GLN A C 1
ATOM 772 O O . GLN A 1 102 ? -6.536 -6.770 17.848 1.00 98.62 102 GLN A O 1
ATOM 777 N N . TRP A 1 103 ? -4.382 -6.329 18.269 1.00 98.75 103 TRP A N 1
ATOM 778 C CA . TRP A 1 103 ? -4.010 -6.270 16.857 1.00 98.75 103 TRP A CA 1
ATOM 779 C C . TRP A 1 103 ? -3.900 -7.685 16.290 1.00 98.75 103 TRP A C 1
ATOM 781 O O . TRP A 1 103 ? -3.362 -8.591 16.933 1.00 98.75 103 TRP A O 1
ATOM 791 N N . GLN A 1 104 ? -4.417 -7.884 15.083 1.00 98.81 104 GLN A N 1
ATOM 792 C CA . GLN A 1 104 ? -4.422 -9.173 14.402 1.00 98.81 104 GLN A CA 1
ATOM 793 C C . GLN A 1 104 ? -3.853 -9.057 12.993 1.00 98.81 104 GLN A C 1
ATOM 795 O O . GLN A 1 104 ? -3.961 -8.006 12.361 1.00 98.81 104 GLN A O 1
ATOM 800 N N . ILE A 1 105 ? -3.315 -10.160 12.480 1.00 98.62 105 ILE A N 1
ATOM 801 C CA . ILE A 1 105 ? -2.660 -10.235 11.176 1.00 98.62 105 ILE A CA 1
ATOM 802 C C . ILE A 1 105 ? -3.200 -11.391 10.331 1.00 98.62 105 ILE A C 1
ATOM 804 O O . ILE A 1 105 ? -3.546 -12.441 10.862 1.00 98.62 105 ILE A O 1
ATOM 808 N N . SER A 1 106 ? -3.268 -11.211 9.013 1.00 98.38 106 SER A N 1
ATOM 809 C CA . SER A 1 106 ? -3.649 -12.261 8.061 1.00 98.38 106 SER A CA 1
ATOM 810 C C . SER A 1 106 ? -2.876 -12.145 6.754 1.00 98.38 106 SER A C 1
ATOM 812 O O . SER A 1 106 ? -2.569 -11.043 6.303 1.00 98.38 106 SER A O 1
ATOM 814 N N . ASP A 1 107 ? -2.641 -13.272 6.088 1.00 95.31 107 ASP A N 1
ATOM 815 C CA . ASP A 1 107 ? -2.060 -13.297 4.741 1.00 95.31 107 ASP A CA 1
ATOM 816 C C . ASP A 1 107 ? -3.047 -12.819 3.657 1.00 95.31 107 ASP A C 1
ATOM 818 O O . ASP A 1 107 ? -2.644 -12.520 2.534 1.00 95.31 107 ASP A O 1
ATOM 822 N N . THR A 1 108 ? -4.352 -12.735 3.955 1.00 92.25 108 THR A N 1
ATOM 823 C CA . THR A 1 108 ? -5.371 -12.304 2.981 1.00 92.25 108 THR A CA 1
ATOM 824 C C . THR A 1 108 ? -6.412 -11.383 3.612 1.00 92.25 108 THR A C 1
ATOM 826 O O . THR A 1 108 ? -6.774 -11.553 4.771 1.00 92.25 108 THR A O 1
ATOM 829 N N . LYS A 1 109 ? -6.962 -10.445 2.826 1.00 90.75 109 LYS A N 1
ATOM 830 C CA . LYS A 1 109 ? -7.927 -9.435 3.308 1.00 90.75 109 LYS A CA 1
ATOM 831 C C . LYS A 1 109 ? -9.139 -10.023 4.046 1.00 90.75 109 LYS A C 1
ATOM 833 O O . LYS A 1 109 ? -9.617 -9.447 5.012 1.00 90.75 109 LYS A O 1
ATOM 838 N N . ASN A 1 110 ? -9.651 -11.156 3.564 1.00 91.56 110 ASN A N 1
ATOM 839 C CA . ASN A 1 110 ? -10.854 -11.806 4.098 1.00 91.56 110 ASN A CA 1
ATOM 840 C C . ASN A 1 110 ? -10.533 -13.167 4.742 1.00 91.56 110 ASN A C 1
ATOM 842 O O . ASN A 1 110 ? -11.406 -14.031 4.820 1.00 91.56 110 ASN A O 1
ATOM 846 N N . GLY A 1 111 ? -9.269 -13.393 5.109 1.00 93.50 111 GLY A N 1
ATOM 847 C CA . GLY A 1 111 ? -8.805 -14.657 5.667 1.00 93.50 111 GLY A CA 1
ATOM 848 C C . GLY A 1 111 ? -9.053 -14.790 7.163 1.00 93.50 111 GLY A C 1
ATOM 849 O O . GLY A 1 111 ? -9.709 -13.966 7.801 1.00 93.50 111 GLY A O 1
ATOM 850 N N . THR A 1 112 ? -8.475 -15.844 7.730 1.00 97.25 112 THR A N 1
ATOM 851 C CA . THR A 1 112 ? -8.336 -15.977 9.181 1.00 97.25 112 THR A CA 1
ATOM 852 C C . THR A 1 112 ? -7.278 -14.999 9.669 1.00 97.25 112 THR A C 1
ATOM 854 O O . THR A 1 112 ? -6.212 -14.897 9.062 1.00 97.25 112 THR A O 1
ATOM 857 N N . TYR A 1 113 ? -7.586 -14.283 10.745 1.00 98.44 113 TYR A N 1
ATOM 858 C CA . TYR A 1 113 ? -6.668 -13.356 11.392 1.00 98.44 113 TYR A CA 1
ATOM 859 C C . TYR A 1 113 ? -6.178 -13.952 12.704 1.00 98.44 113 TYR A C 1
ATOM 861 O O . TYR A 1 113 ? -6.991 -14.313 13.556 1.00 98.44 113 TYR A O 1
ATOM 869 N N . ASP A 1 114 ? -4.862 -14.008 12.859 1.00 98.62 114 ASP A N 1
ATOM 870 C CA . ASP A 1 114 ? -4.194 -14.461 14.072 1.00 98.62 114 ASP A CA 1
ATOM 871 C C . ASP A 1 114 ? -3.825 -13.264 14.950 1.00 98.62 114 ASP A C 1
ATOM 873 O O . ASP A 1 114 ? -3.505 -12.183 14.451 1.00 98.62 114 ASP A O 1
ATOM 877 N N . ALA A 1 115 ? -3.858 -13.445 16.269 1.00 98.56 115 ALA A N 1
ATOM 878 C CA . ALA A 1 115 ? -3.407 -12.421 17.205 1.00 98.56 115 ALA A CA 1
ATOM 879 C C . ALA A 1 115 ? -1.904 -12.162 17.034 1.00 98.56 115 ALA A C 1
ATOM 881 O O . ALA A 1 115 ? -1.102 -13.097 16.992 1.00 98.56 115 ALA A O 1
ATOM 882 N N . ILE A 1 116 ? -1.520 -10.888 16.968 1.00 98.44 116 ILE A N 1
ATOM 883 C CA . ILE A 1 116 ? -0.114 -10.497 17.011 1.00 98.44 116 ILE A CA 1
ATOM 884 C C . ILE A 1 116 ? 0.321 -10.491 18.486 1.00 98.44 116 ILE A C 1
ATOM 886 O O . ILE A 1 116 ? -0.277 -9.760 19.279 1.00 98.44 116 ILE A O 1
ATOM 890 N N . PRO A 1 117 ? 1.346 -11.269 18.881 1.00 97.62 117 PRO A N 1
ATOM 891 C CA . PRO A 1 117 ? 1.787 -11.318 20.272 1.00 97.62 117 PRO A CA 1
ATOM 892 C C . PRO A 1 117 ? 2.162 -9.936 20.818 1.00 97.62 117 PRO A C 1
ATOM 894 O O . PRO A 1 117 ? 2.815 -9.150 20.123 1.00 97.62 117 PRO A O 1
ATOM 897 N N . ASP A 1 118 ? 1.748 -9.676 22.060 1.00 95.81 118 ASP A N 1
ATOM 898 C CA . ASP A 1 118 ? 2.032 -8.459 22.833 1.00 95.81 118 ASP A CA 1
ATOM 899 C C . ASP A 1 118 ? 1.531 -7.149 22.184 1.00 95.81 118 ASP A C 1
ATOM 901 O O . ASP A 1 118 ? 2.007 -6.057 22.501 1.00 95.81 118 ASP A O 1
ATOM 905 N N . ALA A 1 119 ? 0.571 -7.238 21.258 1.00 98.00 119 ALA A N 1
ATOM 906 C CA . ALA A 1 119 ? 0.026 -6.099 20.525 1.00 98.00 119 ALA A CA 1
ATOM 907 C C . ALA A 1 119 ? -1.380 -5.723 21.022 1.00 98.00 119 ALA A C 1
ATOM 909 O O . ALA A 1 119 ? -2.378 -5.929 20.331 1.00 98.00 119 ALA A O 1
ATOM 910 N N . GLU A 1 120 ? -1.435 -5.148 22.224 1.00 98.00 120 GLU A N 1
ATOM 911 C CA . GLU A 1 120 ? -2.679 -4.778 22.930 1.00 98.00 120 GLU A CA 1
ATOM 912 C C . GLU A 1 120 ? -2.841 -3.253 23.107 1.00 98.00 120 GLU A C 1
ATOM 914 O O . GLU A 1 120 ? -3.798 -2.764 23.702 1.00 98.00 120 GLU A O 1
ATOM 919 N N . GLY A 1 121 ? -1.885 -2.468 22.600 1.00 96.62 121 GLY A N 1
ATOM 920 C CA . GLY A 1 121 ? -1.881 -1.012 22.730 1.00 96.62 121 GLY A CA 1
ATOM 921 C C . GLY A 1 121 ? -2.775 -0.294 21.717 1.00 96.62 121 GLY A C 1
ATOM 922 O O . GLY A 1 121 ? -3.144 -0.831 20.673 1.00 96.62 121 GLY A O 1
ATOM 923 N N . THR A 1 122 ? -3.030 0.991 21.972 1.00 97.25 122 THR A N 1
ATOM 924 C CA . THR A 1 122 ? -3.720 1.892 21.027 1.00 97.25 122 THR A CA 1
ATOM 925 C C . THR A 1 122 ? -2.898 2.205 19.772 1.00 97.25 122 THR A C 1
ATOM 927 O O . THR A 1 122 ? -3.413 2.801 18.831 1.00 97.25 122 THR A O 1
ATOM 930 N N . ASN A 1 123 ? -1.624 1.809 19.769 1.00 97.62 123 ASN A N 1
ATOM 931 C CA . ASN A 1 123 ? -0.678 1.990 18.680 1.00 97.62 123 ASN A CA 1
ATOM 932 C C . ASN A 1 123 ? 0.001 0.659 18.351 1.00 97.62 123 ASN A C 1
ATOM 934 O O . ASN A 1 123 ? 0.273 -0.140 19.252 1.00 97.62 123 ASN A O 1
ATOM 938 N N . TYR A 1 124 ? 0.347 0.468 17.081 1.00 98.31 124 TYR A N 1
ATOM 939 C CA . TYR A 1 124 ? 1.116 -0.673 16.602 1.00 98.31 124 TYR A CA 1
ATOM 940 C C . TYR A 1 124 ? 2.250 -0.221 15.688 1.00 98.31 124 TYR A C 1
ATOM 942 O O . TYR A 1 124 ? 2.006 0.426 14.673 1.00 98.31 124 TYR A O 1
ATOM 950 N N . VAL A 1 125 ? 3.488 -0.575 16.040 1.00 97.19 125 VAL A N 1
ATOM 951 C CA . VAL A 1 125 ? 4.649 -0.353 15.169 1.00 97.19 125 VAL A CA 1
ATOM 952 C C . VAL A 1 125 ? 4.764 -1.528 14.208 1.00 97.19 125 VAL A C 1
ATOM 954 O O . VAL A 1 125 ? 4.930 -2.670 14.642 1.00 97.19 125 VAL A O 1
ATOM 957 N N . VAL A 1 126 ? 4.665 -1.236 12.915 1.00 95.56 126 VAL A N 1
ATOM 958 C CA . VAL A 1 126 ? 4.681 -2.235 11.846 1.00 95.56 126 VAL A CA 1
ATOM 959 C C . VAL A 1 126 ? 6.079 -2.818 11.690 1.00 95.56 126 VAL A C 1
ATOM 961 O O . VAL A 1 126 ? 7.064 -2.093 11.562 1.00 95.56 126 VAL A O 1
ATOM 964 N N . LYS A 1 127 ? 6.159 -4.143 11.652 1.00 94.62 127 LYS A N 1
ATOM 965 C CA . LYS A 1 127 ? 7.399 -4.908 11.532 1.00 94.62 127 LYS A CA 1
ATOM 966 C C . LYS A 1 127 ? 7.589 -5.378 10.095 1.00 94.62 127 LYS A C 1
ATOM 968 O O . LYS A 1 127 ? 6.631 -5.555 9.344 1.00 94.62 127 LYS A O 1
ATOM 973 N N . ASP A 1 128 ? 8.829 -5.689 9.724 1.00 89.00 128 ASP A N 1
ATOM 974 C CA . ASP A 1 128 ? 9.127 -6.238 8.392 1.00 89.00 128 ASP A CA 1
ATOM 975 C C . ASP A 1 128 ? 8.376 -7.557 8.121 1.00 89.00 128 ASP A C 1
ATOM 977 O O . ASP A 1 128 ? 7.914 -7.809 7.011 1.00 89.00 128 ASP A O 1
ATOM 981 N N . THR A 1 129 ? 8.126 -8.355 9.167 1.00 93.56 129 THR A N 1
ATOM 982 C CA . THR A 1 129 ? 7.336 -9.598 9.094 1.00 93.56 129 THR A CA 1
ATOM 983 C C . THR A 1 129 ? 5.863 -9.399 8.744 1.00 93.56 129 THR A C 1
ATOM 985 O O . THR A 1 129 ? 5.171 -10.385 8.456 1.00 93.56 129 THR A O 1
ATOM 988 N N . ASP A 1 130 ? 5.382 -8.159 8.794 1.00 95.44 130 ASP A N 1
ATOM 989 C CA . ASP A 1 130 ? 4.001 -7.799 8.494 1.00 95.44 130 ASP A CA 1
ATOM 990 C C . ASP A 1 130 ? 3.827 -7.368 7.038 1.00 95.44 130 ASP A C 1
ATOM 992 O O . ASP A 1 130 ? 2.700 -7.228 6.564 1.00 95.44 130 ASP A O 1
ATOM 996 N N . LYS A 1 131 ? 4.933 -7.177 6.308 1.00 89.81 131 LYS A N 1
ATOM 997 C CA . LYS A 1 131 ? 4.927 -6.751 4.910 1.00 89.81 131 LYS A CA 1
ATOM 998 C C . LYS A 1 131 ? 4.046 -7.676 4.068 1.00 89.81 131 LYS A C 1
ATOM 1000 O O . LYS A 1 131 ? 4.120 -8.900 4.169 1.00 89.81 131 LYS A O 1
ATOM 1005 N N . LEU A 1 132 ? 3.207 -7.068 3.228 1.00 89.19 132 LEU A N 1
ATOM 1006 C CA . LEU A 1 132 ? 2.201 -7.707 2.363 1.00 89.19 132 LEU A CA 1
ATOM 1007 C C . LEU A 1 132 ? 1.039 -8.393 3.078 1.00 89.19 132 LEU A C 1
ATOM 1009 O O . LEU A 1 132 ? 0.108 -8.840 2.401 1.00 89.19 132 LEU A O 1
ATOM 1013 N N . LYS A 1 133 ? 1.042 -8.422 4.410 1.00 95.12 133 LYS A N 1
ATOM 1014 C CA . LYS A 1 133 ? -0.061 -8.942 5.209 1.00 95.12 133 LYS A CA 1
ATOM 1015 C C . LYS A 1 133 ? -1.085 -7.851 5.484 1.00 95.12 133 LYS A C 1
ATOM 1017 O O . LYS A 1 133 ? -0.881 -6.663 5.224 1.00 95.12 133 LYS A O 1
ATOM 1022 N N . TYR A 1 134 ? -2.221 -8.279 6.001 1.00 96.69 134 TYR A N 1
ATOM 1023 C CA . TYR A 1 134 ? -3.318 -7.422 6.397 1.00 96.69 134 TYR A CA 1
ATOM 1024 C C . TYR A 1 134 ? -3.363 -7.344 7.911 1.00 96.69 134 TYR A C 1
ATOM 1026 O O . TYR A 1 134 ? -3.395 -8.378 8.573 1.00 96.69 134 TYR A O 1
ATOM 1034 N N . ILE A 1 135 ? -3.415 -6.130 8.443 1.00 98.12 135 ILE A N 1
ATOM 1035 C CA . ILE A 1 135 ? -3.548 -5.866 9.872 1.00 98.12 135 ILE A CA 1
ATOM 1036 C C . ILE A 1 135 ? -4.945 -5.321 10.151 1.00 98.12 135 ILE A C 1
ATOM 1038 O O . ILE A 1 135 ? -5.442 -4.471 9.412 1.00 98.12 135 ILE A O 1
ATOM 1042 N N . ARG A 1 136 ? -5.585 -5.809 11.213 1.00 98.25 136 ARG A N 1
ATOM 1043 C CA . ARG A 1 136 ? -6.846 -5.270 11.742 1.00 98.25 136 ARG A CA 1
ATOM 1044 C C . ARG A 1 136 ? -6.813 -5.228 13.267 1.00 98.25 136 ARG A C 1
ATOM 1046 O O . ARG A 1 136 ? -5.934 -5.823 13.885 1.00 98.25 136 ARG A O 1
ATOM 1053 N N . ILE A 1 137 ? -7.812 -4.595 13.862 1.00 98.50 137 ILE A N 1
ATOM 1054 C CA . ILE A 1 137 ? -8.032 -4.596 15.310 1.00 98.50 137 ILE A CA 1
ATOM 1055 C C . ILE A 1 137 ? -9.206 -5.517 15.632 1.00 98.50 137 ILE A C 1
ATOM 1057 O O . ILE A 1 137 ? -10.215 -5.481 14.931 1.00 98.50 137 ILE A O 1
ATOM 1061 N N . GLN A 1 138 ? -9.093 -6.304 16.700 1.00 98.38 138 GLN A N 1
ATOM 1062 C CA . GLN A 1 138 ? -10.225 -6.870 17.429 1.00 98.38 138 GLN A CA 1
ATOM 1063 C C . GLN A 1 138 ? -10.390 -6.092 18.737 1.00 98.38 138 GLN A C 1
ATOM 1065 O O . GLN A 1 138 ? -9.427 -5.933 19.483 1.00 98.38 138 GLN A O 1
ATOM 1070 N N . ALA A 1 139 ? -11.606 -5.629 19.010 1.00 98.31 139 ALA A N 1
ATOM 1071 C CA . ALA A 1 139 ? -11.964 -4.948 20.246 1.00 98.31 139 ALA A CA 1
ATOM 1072 C C . ALA A 1 139 ? -13.054 -5.734 20.976 1.00 98.31 139 ALA A C 1
ATOM 1074 O O . ALA A 1 139 ? -14.048 -6.126 20.359 1.00 98.31 139 ALA A O 1
ATOM 1075 N N . THR A 1 140 ? -12.870 -5.953 22.276 1.00 98.12 140 THR A N 1
ATOM 1076 C CA . THR A 1 140 ? -13.847 -6.619 23.149 1.00 98.12 140 THR A CA 1
ATOM 1077 C C . THR A 1 140 ? -14.319 -5.635 24.208 1.00 98.12 140 THR A C 1
ATOM 1079 O O . THR A 1 140 ? -13.493 -5.072 24.917 1.00 98.12 140 THR A O 1
ATOM 1082 N N . GLY A 1 141 ? -15.629 -5.401 24.303 1.00 97.00 141 GLY A N 1
ATOM 1083 C CA . GLY A 1 141 ? -16.195 -4.480 25.291 1.00 97.00 141 GLY A CA 1
ATOM 1084 C C . GLY A 1 141 ? -15.938 -4.961 26.717 1.00 97.00 141 GLY A C 1
ATOM 1085 O O . GLY A 1 141 ? -16.098 -6.148 27.005 1.00 97.00 141 GLY A O 1
ATOM 1086 N N . ASN A 1 142 ? -15.552 -4.038 27.594 1.00 94.44 142 ASN A N 1
ATOM 1087 C CA . ASN A 1 142 ? -15.375 -4.270 29.026 1.00 94.44 142 ASN A CA 1
ATOM 1088 C C . ASN A 1 142 ? -15.890 -3.058 29.822 1.00 94.44 142 ASN A C 1
ATOM 1090 O O . ASN A 1 142 ? -16.425 -2.124 29.232 1.00 94.44 142 ASN A O 1
ATOM 1094 N N . GLY A 1 143 ? -15.780 -3.065 31.155 1.00 90.00 143 GLY A N 1
ATOM 1095 C CA . GLY A 1 143 ? -16.083 -1.878 31.973 1.00 90.00 143 GLY A CA 1
ATOM 1096 C C . GLY A 1 143 ? -17.492 -1.308 31.759 1.00 90.00 143 GLY A C 1
ATOM 1097 O O . GLY A 1 143 ? -17.658 -0.105 31.623 1.00 90.00 143 GLY A O 1
ATOM 1098 N N . GLY A 1 144 ? -18.503 -2.176 31.675 1.00 91.44 144 GLY A N 1
ATOM 1099 C CA . GLY A 1 144 ? -19.894 -1.800 31.399 1.00 91.44 144 GLY A CA 1
ATOM 1100 C C . GLY A 1 144 ? -20.296 -1.856 29.921 1.00 91.44 144 GLY A C 1
ATOM 1101 O O . GLY A 1 144 ? -21.472 -1.690 29.595 1.00 91.44 144 GLY A O 1
ATOM 1102 N N . TYR A 1 145 ? -19.348 -2.170 29.038 1.00 94.88 145 TYR A N 1
ATOM 1103 C CA . TYR A 1 145 ? -19.582 -2.457 27.627 1.00 94.88 145 TYR A CA 1
ATOM 1104 C C . TYR A 1 145 ? -19.447 -3.950 27.319 1.00 94.88 145 TYR A C 1
ATOM 1106 O O . TYR A 1 145 ? -18.789 -4.694 28.044 1.00 94.88 145 TYR A O 1
ATOM 1114 N N . GLN A 1 146 ? -20.080 -4.405 26.237 1.00 95.44 146 GLN A N 1
ATOM 1115 C CA . GLN A 1 146 ? -20.032 -5.795 25.780 1.00 95.44 146 GLN A CA 1
ATOM 1116 C C . GLN A 1 146 ? -19.994 -5.916 24.253 1.00 95.44 146 GLN A C 1
ATOM 1118 O O . GLN A 1 146 ? -20.318 -4.984 23.517 1.00 95.44 146 GLN A O 1
ATOM 1123 N N . GLY A 1 147 ? -19.670 -7.118 23.780 1.00 97.31 147 GLY A N 1
ATOM 1124 C CA . GLY A 1 147 ? -19.588 -7.448 22.361 1.00 97.31 147 GLY A CA 1
ATOM 1125 C C . GLY A 1 147 ? -18.152 -7.470 21.850 1.00 97.31 147 GLY A C 1
ATOM 1126 O O . GLY A 1 147 ? -17.217 -7.063 22.536 1.00 97.31 147 GLY A O 1
ATOM 1127 N N . VAL A 1 148 ? -17.990 -7.989 20.636 1.00 98.00 148 VAL A N 1
ATOM 1128 C CA . VAL A 1 148 ? -16.702 -8.079 19.948 1.00 98.00 148 VAL A CA 1
ATOM 1129 C C . VAL A 1 148 ? -16.867 -7.476 18.565 1.00 98.00 148 VAL A C 1
ATOM 1131 O O . VAL A 1 148 ? -17.750 -7.888 17.814 1.00 98.00 148 VAL A O 1
ATOM 1134 N N . LEU A 1 149 ? -16.004 -6.525 18.226 1.00 98.19 149 LEU A N 1
ATOM 1135 C CA . LEU A 1 149 ? -15.952 -5.900 16.910 1.00 98.19 149 LEU A CA 1
ATOM 1136 C C . LEU A 1 149 ? -14.565 -6.054 16.303 1.00 98.19 149 LEU A C 1
ATOM 1138 O O . LEU A 1 149 ? -13.567 -6.199 17.009 1.00 98.19 149 LEU A O 1
ATOM 1142 N N . THR A 1 150 ? -14.508 -5.986 14.978 1.00 97.88 150 THR A N 1
ATOM 1143 C CA . THR A 1 150 ? -13.250 -5.909 14.240 1.00 97.88 150 THR A CA 1
ATOM 1144 C C . THR A 1 150 ? -13.256 -4.710 13.312 1.00 97.88 150 THR A C 1
ATOM 1146 O O . THR A 1 150 ? -14.282 -4.429 12.694 1.00 97.88 150 THR A O 1
ATOM 1149 N N . SER A 1 151 ? -12.118 -4.030 13.183 1.00 97.56 151 SER A N 1
ATOM 1150 C CA . SER A 1 151 ? -11.960 -2.959 12.198 1.00 97.56 151 SER A CA 1
ATOM 1151 C C . SER A 1 151 ? -11.901 -3.507 10.771 1.00 97.56 151 SER A C 1
ATOM 1153 O O . SER A 1 151 ? -11.603 -4.684 10.547 1.00 97.56 151 SER A O 1
ATOM 1155 N N . GLU A 1 152 ? -12.074 -2.616 9.792 1.00 95.06 152 GLU A N 1
ATOM 1156 C CA . GLU A 1 152 ? -11.538 -2.859 8.452 1.00 95.06 152 GLU A CA 1
ATOM 1157 C C . GLU A 1 152 ? -10.024 -3.091 8.537 1.00 95.06 152 GLU A C 1
ATOM 1159 O O . GLU A 1 152 ? -9.328 -2.497 9.369 1.00 95.06 152 GLU A O 1
ATOM 1164 N N . SER A 1 153 ? -9.509 -3.966 7.677 1.00 95.50 153 SER A N 1
ATOM 1165 C CA . SER A 1 153 ? -8.080 -4.259 7.631 1.00 95.50 153 SER A CA 1
ATOM 1166 C C . SER A 1 153 ? -7.323 -3.289 6.728 1.00 95.50 153 SER A C 1
ATOM 1168 O O . SER A 1 153 ? -7.809 -2.951 5.644 1.00 95.50 153 SER A O 1
ATOM 1170 N N . VAL A 1 154 ? -6.082 -2.974 7.084 1.00 92.56 154 VAL A N 1
ATOM 1171 C CA . VAL A 1 154 ? -5.124 -2.277 6.219 1.00 92.56 154 VAL A CA 1
ATOM 1172 C C . VAL A 1 154 ? -4.065 -3.254 5.718 1.00 92.56 154 VAL A C 1
ATOM 1174 O O . VAL A 1 154 ? -3.557 -4.069 6.483 1.00 92.56 154 VAL A O 1
ATOM 1177 N N . GLN A 1 155 ? -3.732 -3.201 4.426 1.00 91.44 155 GLN A N 1
ATOM 1178 C CA . GLN A 1 155 ? -2.616 -3.984 3.891 1.00 91.44 155 GLN A CA 1
ATOM 1179 C C . GLN A 1 155 ? -1.311 -3.229 4.112 1.00 91.44 155 GLN A C 1
ATOM 1181 O O . GLN A 1 155 ? -1.189 -2.086 3.653 1.00 91.44 155 GLN A O 1
ATOM 1186 N N . ILE A 1 156 ? -0.335 -3.886 4.734 1.00 91.38 156 ILE A N 1
ATOM 1187 C CA . ILE A 1 156 ? 1.024 -3.364 4.836 1.00 91.38 156 ILE A CA 1
ATOM 1188 C C . ILE A 1 156 ? 1.669 -3.435 3.456 1.00 91.38 156 ILE A C 1
ATOM 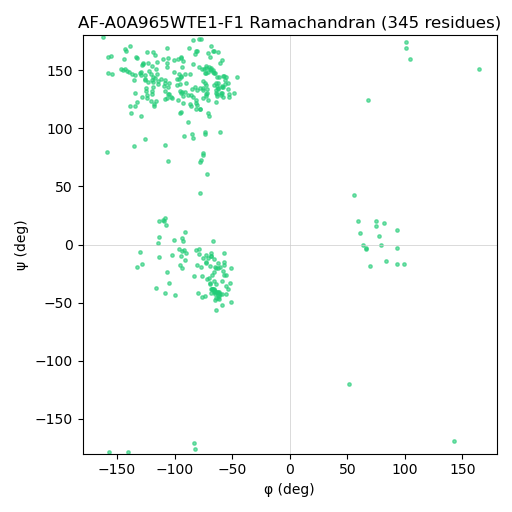1190 O O . ILE A 1 156 ? 1.848 -4.511 2.881 1.00 91.38 156 ILE A O 1
ATOM 1194 N N . GLY A 1 157 ? 1.942 -2.263 2.894 1.00 86.19 157 GLY A N 1
ATOM 1195 C CA . GLY A 1 157 ? 2.455 -2.118 1.543 1.00 86.19 157 GLY A CA 1
ATOM 1196 C C . GLY A 1 157 ? 3.967 -2.279 1.442 1.00 86.19 157 GLY A C 1
ATOM 1197 O O . GLY A 1 157 ? 4.668 -2.391 2.444 1.00 86.19 157 GLY A O 1
ATOM 1198 N N . TYR A 1 158 ? 4.455 -2.232 0.204 1.00 85.56 158 TYR A N 1
ATOM 1199 C CA . TYR A 1 158 ? 5.873 -2.030 -0.075 1.00 85.56 158 TYR A CA 1
ATOM 1200 C C . TYR A 1 158 ? 6.331 -0.609 0.265 1.00 85.56 158 TYR A C 1
ATOM 1202 O O . TYR A 1 158 ? 5.564 0.355 0.144 1.00 85.56 158 TYR A O 1
ATOM 1210 N N . GLU A 1 159 ? 7.613 -0.490 0.581 1.00 84.06 159 GLU A N 1
ATOM 1211 C CA . GLU A 1 159 ? 8.356 0.763 0.611 1.00 84.06 159 GLU A CA 1
ATOM 1212 C C . GLU A 1 159 ? 9.133 0.983 -0.691 1.00 84.06 159 GLU A C 1
ATOM 1214 O O . GLU A 1 159 ? 9.396 0.055 -1.456 1.00 84.06 159 GLU A O 1
ATOM 1219 N N . VAL A 1 160 ? 9.508 2.233 -0.966 1.00 86.44 160 VAL A N 1
ATOM 1220 C CA . VAL A 1 160 ? 10.452 2.511 -2.054 1.00 86.44 160 VAL A CA 1
ATOM 1221 C C . VAL A 1 160 ? 11.784 1.835 -1.731 1.00 86.44 160 VAL A C 1
ATOM 1223 O O . VAL A 1 160 ? 12.259 1.921 -0.605 1.00 86.44 160 VAL A O 1
ATOM 1226 N N . GLY A 1 161 ? 12.370 1.162 -2.719 1.00 87.81 161 GLY A N 1
ATOM 1227 C CA . GLY A 1 161 ? 13.589 0.370 -2.555 1.00 87.81 161 GLY A CA 1
ATOM 1228 C C . GLY A 1 161 ? 13.339 -1.111 -2.255 1.00 87.81 161 GLY A C 1
ATOM 1229 O O . GLY A 1 161 ? 14.238 -1.921 -2.485 1.00 87.81 161 GLY A O 1
ATOM 1230 N N . ASP A 1 162 ? 12.127 -1.496 -1.833 1.00 89.62 162 ASP A N 1
ATOM 1231 C CA . ASP A 1 162 ? 11.785 -2.905 -1.621 1.00 89.62 162 ASP A CA 1
ATOM 1232 C C . ASP A 1 162 ? 11.914 -3.732 -2.905 1.00 89.62 162 ASP A C 1
ATOM 1234 O O . ASP A 1 162 ? 11.777 -3.229 -4.024 1.00 89.62 162 ASP A O 1
ATOM 1238 N N . ILE A 1 163 ? 12.106 -5.042 -2.735 1.00 92.62 163 ILE A N 1
ATOM 1239 C CA . ILE A 1 163 ? 12.016 -6.000 -3.834 1.00 92.62 163 ILE A CA 1
ATOM 1240 C C . ILE A 1 163 ? 10.546 -6.353 -4.087 1.00 92.62 163 ILE A C 1
ATOM 1242 O O . ILE A 1 163 ? 9.864 -6.920 -3.231 1.00 92.62 163 ILE A O 1
ATOM 1246 N N . GLY A 1 164 ? 10.062 -6.008 -5.276 1.00 93.00 164 GLY A N 1
ATOM 1247 C CA . GLY A 1 164 ? 8.704 -6.254 -5.731 1.00 93.00 164 GLY A CA 1
ATOM 1248 C C . GLY A 1 164 ? 8.442 -7.706 -6.154 1.00 93.00 164 GLY A C 1
ATOM 1249 O O . GLY A 1 164 ? 9.347 -8.547 -6.173 1.00 93.00 164 GLY A O 1
ATOM 1250 N N . PRO A 1 165 ? 7.186 -8.031 -6.519 1.00 92.44 165 PRO A N 1
ATOM 1251 C CA . PRO A 1 165 ? 6.766 -9.408 -6.778 1.00 92.44 165 PRO A CA 1
ATOM 1252 C C . PRO A 1 165 ? 7.483 -10.104 -7.941 1.00 92.44 165 PRO A C 1
ATOM 1254 O O . PRO A 1 165 ? 7.452 -11.330 -8.010 1.00 92.44 165 PRO A O 1
ATOM 1257 N N . LEU A 1 166 ? 8.091 -9.358 -8.870 1.00 95.31 166 LEU A N 1
ATOM 1258 C CA . LEU A 1 166 ? 8.873 -9.931 -9.971 1.00 95.31 166 LEU A CA 1
ATOM 1259 C C . LEU A 1 166 ? 10.379 -9.694 -9.796 1.00 95.31 166 LEU A C 1
ATOM 1261 O O . LEU A 1 166 ? 11.137 -9.752 -10.765 1.00 95.31 166 LEU A O 1
ATOM 1265 N N . GLY A 1 167 ? 10.812 -9.474 -8.553 1.00 94.25 167 GLY A N 1
ATOM 1266 C CA . GLY A 1 167 ? 12.214 -9.333 -8.171 1.00 94.25 167 GLY A CA 1
ATOM 1267 C C . GLY A 1 167 ? 12.809 -7.956 -8.461 1.00 94.25 167 GLY A C 1
ATOM 1268 O O . GLY A 1 167 ? 13.985 -7.741 -8.177 1.00 94.25 167 GLY A O 1
ATOM 1269 N N . GLY A 1 168 ? 12.029 -7.041 -9.033 1.00 95.62 168 GLY A N 1
ATOM 1270 C CA . GLY A 1 168 ? 12.438 -5.679 -9.334 1.00 95.62 168 GLY A CA 1
ATOM 1271 C C . GLY A 1 168 ? 12.418 -4.765 -8.114 1.00 95.62 168 GLY A C 1
ATOM 1272 O O . GLY A 1 168 ? 12.018 -5.171 -7.031 1.00 95.62 168 GLY A O 1
ATOM 1273 N N . THR A 1 169 ? 12.835 -3.516 -8.281 1.00 96.00 169 THR A N 1
ATOM 1274 C CA . THR A 1 169 ? 12.847 -2.520 -7.198 1.00 96.00 169 THR A CA 1
ATOM 1275 C C . THR A 1 169 ? 11.566 -1.694 -7.222 1.00 96.00 169 THR A C 1
ATOM 1277 O O . THR A 1 169 ? 11.199 -1.162 -8.270 1.00 96.00 169 THR A O 1
ATOM 1280 N N . ILE A 1 170 ? 10.892 -1.547 -6.083 1.00 93.44 170 ILE A N 1
ATOM 1281 C CA . ILE A 1 170 ? 9.722 -0.677 -5.937 1.00 93.44 170 ILE A CA 1
ATOM 1282 C C . ILE A 1 170 ? 10.164 0.786 -5.991 1.00 93.44 170 ILE A C 1
ATOM 1284 O O . ILE A 1 170 ? 11.011 1.230 -5.222 1.00 93.44 170 ILE A O 1
ATOM 1288 N N . ILE A 1 171 ? 9.574 1.544 -6.910 1.00 92.25 171 ILE A N 1
ATOM 1289 C CA . ILE A 1 171 ? 9.897 2.956 -7.166 1.00 92.25 171 ILE A CA 1
ATOM 1290 C C . ILE A 1 171 ? 8.798 3.882 -6.645 1.00 92.25 171 ILE A C 1
ATOM 1292 O O . ILE A 1 171 ? 9.037 5.058 -6.378 1.00 92.25 171 ILE A O 1
ATOM 1296 N N . MET A 1 172 ? 7.575 3.366 -6.509 1.00 87.75 172 MET A N 1
ATOM 1297 C CA . MET A 1 172 ? 6.421 4.158 -6.107 1.00 87.75 172 MET A CA 1
ATOM 1298 C C . MET A 1 172 ? 5.360 3.300 -5.430 1.00 87.75 172 MET A C 1
ATOM 1300 O O . MET A 1 172 ? 5.114 2.175 -5.854 1.00 87.75 172 MET A O 1
ATOM 1304 N N . ASP A 1 173 ? 4.667 3.900 -4.463 1.00 84.06 173 ASP A N 1
ATOM 1305 C CA . ASP A 1 173 ? 3.380 3.453 -3.929 1.00 84.06 173 ASP A CA 1
ATOM 1306 C C . ASP A 1 173 ? 2.398 4.638 -3.932 1.00 84.06 173 ASP A C 1
ATOM 1308 O O . ASP A 1 173 ? 2.535 5.592 -3.162 1.00 84.06 173 ASP A O 1
ATOM 1312 N N . LYS A 1 174 ? 1.392 4.561 -4.806 1.00 76.94 174 LYS A N 1
ATOM 1313 C CA . LYS A 1 174 ? 0.320 5.549 -4.989 1.00 76.94 174 LYS A CA 1
ATOM 1314 C C . LYS A 1 174 ? -0.586 5.678 -3.757 1.00 76.94 174 LYS A C 1
ATOM 1316 O O . LYS A 1 174 ? -1.259 6.689 -3.620 1.00 76.94 174 LYS A O 1
ATOM 1321 N N . GLY A 1 175 ? -0.618 4.702 -2.847 1.00 66.25 175 GLY A N 1
ATOM 1322 C CA . GLY A 1 175 ? -1.460 4.731 -1.642 1.00 66.25 175 GLY A CA 1
ATOM 1323 C C . GLY A 1 175 ? -1.040 5.763 -0.587 1.00 66.25 175 GLY A C 1
ATOM 1324 O O . GLY A 1 175 ? -1.851 6.133 0.254 1.00 66.25 175 GLY A O 1
ATOM 1325 N N . VAL A 1 176 ? 0.198 6.259 -0.649 1.00 59.91 176 VAL A N 1
ATOM 1326 C CA . VAL A 1 176 ? 0.715 7.346 0.213 1.00 59.91 176 VAL A CA 1
ATOM 1327 C C . VAL A 1 176 ? 0.726 8.695 -0.520 1.00 59.91 176 VAL A C 1
ATOM 1329 O O . VAL A 1 176 ? 1.148 9.714 0.015 1.00 59.91 176 VAL A O 1
ATOM 1332 N N . TYR A 1 177 ? 0.210 8.724 -1.751 1.00 57.72 177 TYR A N 1
ATOM 1333 C CA . TYR A 1 177 ? 0.019 9.938 -2.530 1.00 57.72 177 TYR A CA 1
ATOM 1334 C C . TYR A 1 177 ? -1.168 10.730 -1.970 1.00 57.72 177 TYR A C 1
ATOM 1336 O O . TYR A 1 177 ? -2.328 10.471 -2.302 1.00 57.72 177 TYR A O 1
ATOM 1344 N N . ASP A 1 178 ? -0.888 11.697 -1.105 1.00 43.25 178 ASP A N 1
ATOM 1345 C CA . ASP A 1 178 ? -1.896 12.653 -0.671 1.00 43.25 178 ASP A CA 1
ATOM 1346 C C . ASP A 1 178 ? -2.252 13.590 -1.843 1.00 43.25 178 ASP A C 1
ATOM 1348 O O . ASP A 1 178 ? -1.461 14.420 -2.284 1.00 43.25 178 ASP A O 1
ATOM 1352 N N . LYS A 1 179 ? -3.474 13.436 -2.366 1.00 42.59 179 LYS A N 1
ATOM 1353 C CA . LYS A 1 179 ? -4.030 14.252 -3.459 1.00 42.59 179 LYS A CA 1
ATOM 1354 C C . LYS A 1 179 ? -4.309 15.709 -3.046 1.00 42.59 179 LYS A C 1
ATOM 1356 O O . LYS A 1 179 ? -4.656 16.508 -3.914 1.00 42.59 179 LYS A O 1
ATOM 1361 N N . SER A 1 180 ? -4.227 16.045 -1.754 1.00 34.53 180 SER A N 1
ATOM 1362 C CA . SER A 1 180 ? -4.522 17.374 -1.198 1.00 34.53 180 SER A CA 1
ATOM 1363 C C . SER A 1 180 ? -3.289 18.276 -1.059 1.00 34.53 180 SER A C 1
ATOM 1365 O O . SER A 1 180 ? -3.425 19.502 -1.068 1.00 34.53 180 SER A O 1
ATOM 1367 N N . VAL A 1 181 ? -2.085 17.697 -1.044 1.00 36.53 181 VAL A N 1
ATOM 1368 C CA . VAL A 1 181 ? -0.821 18.430 -1.180 1.00 36.53 181 VAL A CA 1
ATOM 1369 C C . VAL A 1 181 ? -0.436 18.471 -2.656 1.00 36.53 181 VAL A C 1
ATOM 1371 O O . VAL A 1 181 ? 0.145 17.549 -3.221 1.00 36.53 181 VAL A O 1
ATOM 1374 N N . GLY A 1 182 ? -0.848 19.547 -3.326 1.00 35.09 182 GLY A N 1
ATOM 1375 C CA . GLY A 1 182 ? -0.473 19.812 -4.709 1.00 35.09 182 GLY A CA 1
ATOM 1376 C C . GLY A 1 182 ? 1.036 19.656 -4.917 1.00 35.09 182 GLY A C 1
ATOM 1377 O O . GLY A 1 182 ? 1.829 20.247 -4.191 1.00 35.09 182 GLY A O 1
ATOM 1378 N N . PHE A 1 183 ? 1.380 18.895 -5.956 1.00 33.91 183 PHE A N 1
ATOM 1379 C CA . PHE A 1 183 ? 2.726 18.486 -6.355 1.00 33.91 183 PHE A CA 1
ATOM 1380 C C . PHE A 1 183 ? 3.416 17.521 -5.386 1.00 33.91 183 PHE A C 1
ATOM 1382 O O . PHE A 1 183 ? 3.639 17.796 -4.212 1.00 33.91 183 PHE A O 1
ATOM 1389 N N . CYS A 1 184 ? 3.823 16.382 -5.953 1.00 43.19 184 CYS A N 1
ATOM 1390 C CA . CYS A 1 184 ? 4.786 15.476 -5.349 1.00 43.19 184 CYS A CA 1
ATOM 1391 C C . CYS A 1 184 ? 5.982 16.272 -4.801 1.00 43.19 184 CYS A C 1
ATOM 1393 O O . CYS A 1 184 ? 6.441 17.208 -5.458 1.00 43.19 184 CYS A O 1
ATOM 1395 N N . THR A 1 185 ? 6.567 15.859 -3.678 1.00 37.88 185 THR A N 1
ATOM 1396 C CA . THR A 1 185 ? 7.870 16.379 -3.223 1.00 37.88 185 THR A CA 1
ATOM 1397 C C . THR A 1 185 ? 8.983 16.188 -4.266 1.00 37.88 185 THR A C 1
ATOM 1399 O O . THR A 1 185 ? 10.010 16.854 -4.180 1.00 37.88 185 THR A O 1
ATOM 1402 N N . THR A 1 186 ? 8.768 15.347 -5.291 1.00 48.09 186 THR A N 1
ATOM 1403 C CA . THR A 1 186 ? 9.665 15.181 -6.449 1.00 48.09 186 THR A CA 1
ATOM 1404 C C . THR A 1 186 ? 9.311 16.049 -7.670 1.00 48.09 186 THR A C 1
ATOM 1406 O O . THR A 1 186 ? 10.071 16.079 -8.633 1.00 48.09 186 THR A O 1
ATOM 1409 N N . GLY A 1 187 ? 8.194 16.791 -7.652 1.00 49.84 187 GLY A N 1
ATOM 1410 C CA . GLY A 1 187 ? 7.824 17.746 -8.707 1.00 49.84 187 GLY A CA 1
ATOM 1411 C C . GLY A 1 187 ? 7.305 17.147 -10.026 1.00 49.84 187 GLY A C 1
ATOM 1412 O O . GLY A 1 187 ? 7.262 17.864 -11.025 1.00 49.84 187 GLY A O 1
ATOM 1413 N N . TYR A 1 188 ? 6.911 15.865 -10.069 1.00 59.25 188 TYR A N 1
ATOM 1414 C CA . TYR A 1 188 ? 6.437 15.200 -11.299 1.00 59.25 188 TYR A CA 1
ATOM 1415 C C . TYR A 1 188 ? 4.907 15.146 -11.431 1.00 59.25 188 TYR A C 1
ATOM 1417 O O . TYR A 1 188 ? 4.185 14.943 -10.454 1.00 59.25 188 TYR A O 1
ATOM 1425 N N . ASN A 1 189 ? 4.413 15.319 -12.664 1.00 63.03 189 ASN A N 1
ATOM 1426 C CA . ASN A 1 189 ? 2.985 15.359 -12.983 1.00 63.03 189 ASN A CA 1
ATOM 1427 C C . ASN A 1 189 ? 2.391 13.937 -13.072 1.00 63.03 189 ASN A C 1
ATOM 1429 O O . ASN A 1 189 ? 2.938 13.059 -13.744 1.00 63.03 189 ASN A O 1
ATOM 1433 N N . PHE A 1 190 ? 1.246 13.730 -12.419 1.00 65.31 190 PHE A N 1
ATOM 1434 C CA . PHE A 1 190 ? 0.498 12.469 -12.367 1.00 65.31 190 PHE A CA 1
ATOM 1435 C C . PHE A 1 190 ? -0.828 12.609 -13.131 1.00 65.31 190 PHE A C 1
ATOM 1437 O O . PHE A 1 190 ? -1.465 13.663 -13.053 1.00 65.31 190 PHE A O 1
ATOM 1444 N N . ARG A 1 191 ? -1.280 11.568 -13.844 1.00 63.19 191 ARG A N 1
ATOM 1445 C CA . ARG A 1 191 ? -2.624 11.564 -14.447 1.00 63.19 191 ARG A CA 1
ATOM 1446 C C . ARG A 1 191 ? -3.660 11.178 -13.396 1.00 63.19 191 ARG A C 1
ATOM 1448 O O . ARG A 1 191 ? -3.573 10.112 -12.797 1.00 63.19 191 ARG A O 1
ATOM 1455 N N . SER A 1 192 ? -4.670 12.018 -13.180 1.00 57.34 192 SER A N 1
ATOM 1456 C CA . SER A 1 192 ? -5.759 11.674 -12.266 1.00 57.34 192 SER A CA 1
ATOM 1457 C C . SER A 1 192 ? -6.537 10.457 -12.782 1.00 57.34 192 SER A C 1
ATOM 1459 O O . SER A 1 192 ? -7.070 10.438 -13.888 1.00 57.34 192 SER A O 1
ATOM 1461 N N . ASP A 1 193 ? -6.585 9.425 -11.947 1.00 56.22 193 ASP A N 1
ATOM 1462 C CA . ASP A 1 193 ? -7.290 8.166 -12.181 1.00 56.22 193 ASP A CA 1
ATOM 1463 C C . ASP A 1 193 ? -8.798 8.363 -11.952 1.00 56.22 193 ASP A C 1
ATOM 1465 O O . ASP A 1 193 ? -9.339 8.028 -10.898 1.00 56.22 193 ASP A O 1
ATOM 1469 N N . THR A 1 194 ? -9.461 9.054 -12.884 1.00 51.62 194 THR A N 1
ATOM 1470 C CA . THR A 1 194 ? -10.911 9.325 -12.846 1.00 51.62 194 THR A CA 1
ATOM 1471 C C . THR A 1 194 ? -11.722 8.325 -13.679 1.00 51.62 194 THR A C 1
ATOM 1473 O O . THR A 1 194 ? -12.950 8.356 -13.640 1.00 51.62 194 THR A O 1
ATOM 1476 N N . THR A 1 195 ? -11.059 7.405 -14.389 1.00 45.69 195 THR A N 1
ATOM 1477 C CA . THR A 1 195 ? -11.673 6.347 -15.209 1.00 45.69 195 THR A CA 1
ATOM 1478 C C . THR A 1 195 ? -11.120 4.990 -14.792 1.00 45.69 195 THR A C 1
ATOM 1480 O O . THR A 1 195 ? -10.092 4.533 -15.284 1.00 45.69 195 THR A O 1
ATOM 1483 N N . VAL A 1 196 ? -11.810 4.376 -13.836 1.00 46.03 196 VAL A N 1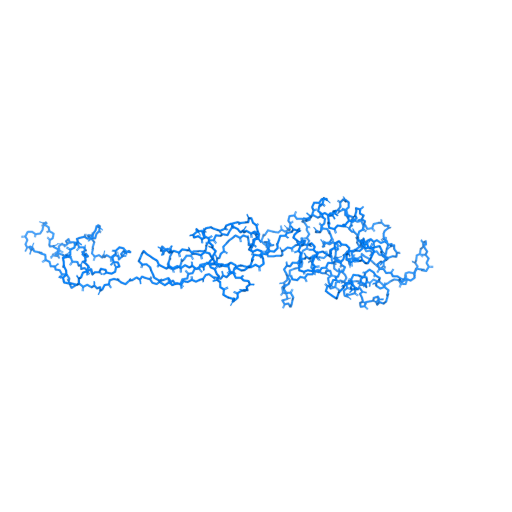
ATOM 1484 C CA . VAL A 1 196 ? -11.398 3.168 -13.122 1.00 46.03 196 VAL A CA 1
ATOM 1485 C C . VAL A 1 196 ? -11.528 1.939 -14.026 1.00 46.03 196 VAL A C 1
ATOM 1487 O O . VAL A 1 196 ? -12.610 1.367 -14.137 1.00 46.03 196 VAL A O 1
ATOM 1490 N N . THR A 1 197 ? -10.437 1.505 -14.655 1.00 45.69 197 THR A N 1
ATOM 1491 C CA . THR A 1 197 ? -10.334 0.124 -15.174 1.00 45.69 197 THR A CA 1
ATOM 1492 C C . THR A 1 197 ? -9.025 -0.579 -14.819 1.00 45.69 197 THR A C 1
ATOM 1494 O O . THR A 1 197 ? -9.014 -1.803 -14.786 1.00 45.69 197 THR A O 1
ATOM 1497 N N . GLU A 1 198 ? -7.958 0.138 -14.450 1.00 54.72 198 GLU A N 1
ATOM 1498 C CA . GLU A 1 198 ? -6.736 -0.470 -13.900 1.00 54.72 198 GLU A CA 1
ATOM 1499 C C . GLU A 1 198 ? -6.252 0.327 -12.680 1.00 54.72 198 GLU A C 1
ATOM 1501 O O . GLU A 1 198 ? -5.406 1.215 -12.786 1.00 54.72 198 GLU A O 1
ATOM 1506 N N . ALA A 1 199 ? -6.805 0.026 -11.502 1.00 72.50 199 ALA A N 1
ATOM 1507 C CA . ALA A 1 199 ? -6.348 0.613 -10.245 1.00 72.50 199 ALA A CA 1
ATOM 1508 C C . ALA A 1 199 ? -5.016 -0.032 -9.818 1.00 72.50 199 ALA A C 1
ATOM 1510 O O . ALA A 1 199 ? -4.989 -0.896 -8.948 1.00 72.50 199 ALA A O 1
ATOM 1511 N N . TRP A 1 200 ? -3.915 0.365 -10.455 1.00 83.94 200 TRP A N 1
ATOM 1512 C CA . TRP A 1 200 ? -2.566 0.018 -10.003 1.00 83.94 200 TRP A CA 1
ATOM 1513 C C . TRP A 1 200 ? -2.177 0.869 -8.786 1.00 83.94 200 TRP A C 1
ATOM 1515 O O . TRP A 1 200 ? -2.631 2.014 -8.632 1.00 83.94 200 TRP A O 1
ATOM 1525 N N . ARG A 1 201 ? -1.319 0.316 -7.926 1.00 85.25 201 ARG A N 1
ATOM 1526 C CA . ARG A 1 201 ? -0.800 0.967 -6.718 1.00 85.25 201 ARG A CA 1
ATOM 1527 C C . ARG A 1 201 ? 0.708 1.186 -6.781 1.00 85.25 201 ARG A C 1
ATOM 1529 O O . ARG A 1 201 ? 1.163 2.232 -6.325 1.00 85.25 201 ARG A O 1
ATOM 1536 N N . TYR A 1 202 ? 1.467 0.257 -7.351 1.00 89.62 202 TYR A N 1
ATOM 1537 C CA . TYR A 1 202 ? 2.926 0.284 -7.304 1.00 89.62 202 TYR A CA 1
ATOM 1538 C C . TYR A 1 202 ? 3.562 0.448 -8.679 1.00 89.62 202 TYR A C 1
ATOM 1540 O O . TYR A 1 202 ? 3.014 -0.018 -9.676 1.00 89.62 202 TYR A O 1
ATOM 1548 N N . LEU A 1 203 ? 4.748 1.060 -8.708 1.00 93.69 203 LEU A N 1
ATOM 1549 C CA . LEU A 1 203 ? 5.682 0.962 -9.831 1.00 93.69 203 LEU A CA 1
ATOM 1550 C C . LEU A 1 203 ? 6.879 0.111 -9.422 1.00 93.69 203 LEU A C 1
ATOM 1552 O O . LEU A 1 203 ? 7.473 0.349 -8.372 1.00 93.69 203 LEU A O 1
ATOM 1556 N N . GLU A 1 204 ? 7.253 -0.840 -10.271 1.00 97.19 204 GLU A N 1
ATOM 1557 C CA . GLU A 1 204 ? 8.418 -1.705 -10.082 1.00 97.19 204 GLU A CA 1
ATOM 1558 C C . GLU A 1 204 ? 9.341 -1.607 -11.292 1.00 97.19 204 GLU A C 1
ATOM 1560 O O . GLU A 1 204 ? 8.920 -1.810 -12.432 1.00 97.19 204 GLU A O 1
ATOM 1565 N N . LEU A 1 205 ? 10.608 -1.298 -11.032 1.00 98.19 205 LEU A N 1
ATOM 1566 C CA . LEU A 1 205 ? 11.687 -1.288 -12.008 1.00 98.19 205 LEU A CA 1
ATOM 1567 C C . LEU A 1 205 ? 12.260 -2.696 -12.152 1.00 98.19 205 LEU A C 1
ATOM 1569 O O . LEU A 1 205 ? 12.530 -3.342 -11.145 1.00 98.19 205 LEU A O 1
ATOM 1573 N N . ALA A 1 206 ? 12.479 -3.167 -13.378 1.00 98.12 206 ALA A N 1
ATOM 1574 C CA . ALA A 1 206 ? 12.980 -4.518 -13.618 1.00 98.12 206 ALA A CA 1
ATOM 1575 C C . ALA A 1 206 ? 14.305 -4.795 -12.875 1.00 98.12 206 ALA A C 1
ATOM 1577 O O . ALA A 1 206 ? 15.157 -3.903 -12.789 1.00 98.12 206 ALA A O 1
ATOM 1578 N N . PRO A 1 207 ? 14.509 -6.029 -12.376 1.00 96.81 207 PRO A N 1
ATOM 1579 C CA . PRO A 1 207 ? 15.680 -6.379 -11.581 1.00 96.81 207 PRO A CA 1
ATOM 1580 C C . PRO A 1 207 ? 17.000 -6.151 -12.317 1.00 96.81 207 PRO A C 1
ATOM 1582 O O . PRO A 1 207 ? 17.083 -6.177 -13.552 1.00 96.81 207 PRO A O 1
ATOM 1585 N N . LYS A 1 208 ? 18.078 -6.032 -11.539 1.00 95.25 208 LYS A N 1
ATOM 1586 C CA . LYS A 1 208 ? 19.442 -6.166 -12.054 1.00 95.25 208 LYS A CA 1
ATOM 1587 C C . LYS A 1 208 ? 19.579 -7.487 -12.814 1.00 95.25 208 LYS A C 1
ATOM 1589 O O . LYS A 1 208 ? 19.231 -8.544 -12.295 1.00 95.25 208 LYS A O 1
ATOM 1594 N N . GLY A 1 209 ? 20.112 -7.427 -14.033 1.00 92.56 209 GLY A N 1
ATOM 1595 C CA . GLY A 1 209 ? 20.286 -8.614 -14.872 1.00 92.56 209 GLY A CA 1
ATOM 1596 C C . GLY A 1 209 ? 18.997 -9.142 -15.511 1.00 92.56 209 GLY A C 1
ATOM 1597 O O . GLY A 1 209 ? 18.972 -10.295 -15.929 1.00 92.56 209 GLY A O 1
ATOM 1598 N N . TRP A 1 210 ? 17.942 -8.323 -15.624 1.00 95.69 210 TRP A N 1
ATOM 1599 C CA . TRP A 1 210 ? 16.725 -8.682 -16.373 1.00 95.69 210 TRP A CA 1
ATOM 1600 C C . TRP A 1 210 ? 17.004 -9.087 -17.832 1.00 95.69 210 TRP A C 1
ATOM 1602 O O . TRP A 1 210 ? 16.233 -9.841 -18.423 1.00 95.69 210 TRP A O 1
ATOM 1612 N N . PHE A 1 211 ? 18.102 -8.594 -18.412 1.00 95.00 211 PHE A N 1
ATOM 1613 C CA . PHE A 1 211 ? 18.543 -8.930 -19.759 1.00 95.00 211 PHE A CA 1
ATOM 1614 C C . PHE A 1 211 ? 19.667 -9.972 -19.740 1.00 95.00 211 PHE A C 1
ATOM 1616 O O . PHE A 1 211 ? 20.505 -9.998 -18.838 1.00 95.00 211 PHE A O 1
ATOM 1623 N N . SER A 1 212 ? 19.726 -10.814 -20.773 1.00 86.69 212 SER A N 1
ATOM 1624 C CA . SER A 1 212 ? 20.598 -11.997 -20.820 1.00 86.69 212 SER A CA 1
ATOM 1625 C C . SER A 1 212 ? 22.099 -11.705 -20.718 1.00 86.69 212 SER A C 1
ATOM 1627 O O . SER A 1 212 ? 22.869 -12.607 -20.401 1.00 86.69 212 SER A O 1
ATOM 1629 N N . SER A 1 213 ? 22.539 -10.474 -20.994 1.00 83.50 213 SER A N 1
ATOM 1630 C CA . SER A 1 213 ? 23.942 -10.064 -20.840 1.00 83.50 213 SER A CA 1
ATOM 1631 C C . SER A 1 213 ? 24.340 -9.754 -19.389 1.00 83.50 213 SER A C 1
ATOM 1633 O O . SER A 1 213 ? 25.520 -9.539 -19.123 1.00 83.50 213 SER A O 1
ATOM 1635 N N . GLY A 1 214 ? 23.385 -9.708 -18.453 1.00 85.75 214 GLY A N 1
ATOM 1636 C CA . GLY A 1 214 ? 23.608 -9.365 -17.044 1.00 85.75 214 GLY A CA 1
ATOM 1637 C C . GLY A 1 214 ? 23.639 -7.860 -16.742 1.00 85.75 214 GLY A C 1
ATOM 1638 O O . GLY A 1 214 ? 23.491 -7.478 -15.581 1.00 85.75 214 GLY A O 1
ATOM 1639 N N . SER A 1 215 ? 23.754 -7.015 -17.767 1.00 91.88 215 SER A N 1
ATOM 1640 C CA . SER A 1 215 ? 23.667 -5.551 -17.674 1.00 91.88 215 SER A CA 1
ATOM 1641 C C . SER A 1 215 ? 22.483 -5.035 -18.480 1.00 91.88 215 SER A C 1
ATOM 1643 O O . SER A 1 215 ? 21.977 -5.730 -19.364 1.00 91.88 215 SER A O 1
ATOM 1645 N N . ASP A 1 216 ? 22.0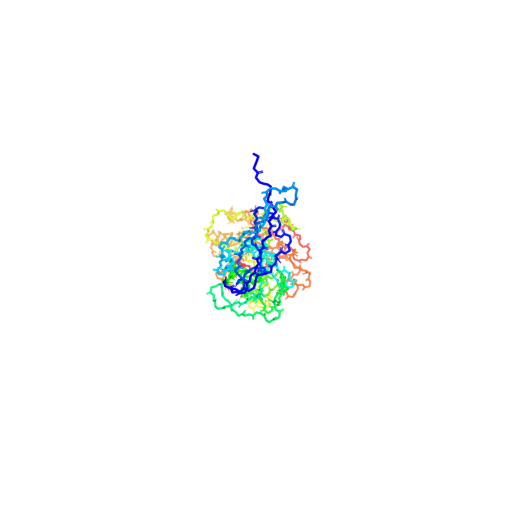70 -3.797 -18.213 1.00 97.00 216 ASP A N 1
ATOM 1646 C CA . ASP A 1 216 ? 21.099 -3.141 -19.081 1.00 97.00 216 ASP A CA 1
ATOM 1647 C C . ASP A 1 216 ? 21.664 -3.037 -20.504 1.00 97.00 216 ASP A C 1
ATOM 1649 O O . ASP A 1 216 ? 22.810 -2.618 -20.686 1.00 97.00 216 ASP A O 1
ATOM 1653 N N . PRO A 1 217 ? 20.898 -3.444 -21.520 1.00 96.81 217 PRO A N 1
ATOM 1654 C CA . PRO A 1 217 ? 21.304 -3.317 -22.905 1.00 96.81 217 PRO A CA 1
ATOM 1655 C C . PRO A 1 217 ? 21.100 -1.886 -23.401 1.00 96.81 217 PRO A C 1
ATOM 1657 O O . PRO A 1 217 ? 20.200 -1.177 -22.943 1.00 96.81 217 PRO A O 1
ATOM 1660 N N . THR A 1 218 ? 21.900 -1.494 -24.390 1.00 96.62 218 THR A N 1
ATOM 1661 C CA . THR A 1 218 ? 21.644 -0.306 -25.204 1.00 96.62 218 THR A CA 1
ATOM 1662 C C . THR A 1 218 ? 20.891 -0.692 -26.470 1.00 96.62 218 THR A C 1
ATOM 1664 O O . THR A 1 218 ? 21.098 -1.776 -27.018 1.00 96.62 218 THR A O 1
ATOM 1667 N N . THR A 1 219 ? 19.994 0.173 -26.932 1.00 95.56 219 THR A N 1
ATOM 1668 C CA . THR A 1 219 ? 19.233 -0.052 -28.164 1.00 95.56 219 THR A CA 1
ATOM 1669 C C . THR A 1 219 ? 18.710 1.255 -28.735 1.00 95.56 219 THR A C 1
ATOM 1671 O O . THR A 1 219 ? 18.634 2.268 -28.032 1.00 95.56 219 THR A O 1
ATOM 1674 N N . LYS A 1 220 ? 18.346 1.223 -30.016 1.00 95.00 220 LYS A N 1
ATOM 1675 C CA . LYS A 1 220 ? 17.672 2.335 -30.684 1.00 95.00 220 LYS A CA 1
ATOM 1676 C C . LYS A 1 220 ? 16.233 2.434 -30.207 1.00 95.00 220 LYS A C 1
ATOM 1678 O O . LYS A 1 220 ? 15.605 1.431 -29.870 1.00 95.00 220 LYS A O 1
ATOM 1683 N N . TRP A 1 221 ? 15.685 3.640 -30.232 1.00 93.88 221 TRP A N 1
ATOM 1684 C CA . TRP A 1 221 ? 14.256 3.829 -30.006 1.00 93.88 221 TRP A CA 1
ATOM 1685 C C . TRP A 1 221 ? 13.451 3.363 -31.230 1.00 93.88 221 TRP A C 1
ATOM 1687 O O . TRP A 1 221 ? 12.491 2.611 -31.078 1.00 93.88 221 TRP A O 1
ATOM 1697 N N . ASP A 1 222 ? 13.918 3.729 -32.431 1.00 91.81 222 ASP A N 1
ATOM 1698 C CA . ASP A 1 222 ? 13.350 3.359 -33.734 1.00 91.81 222 ASP A CA 1
ATOM 1699 C C . ASP A 1 222 ? 14.467 2.906 -34.695 1.00 91.81 222 ASP A C 1
ATOM 1701 O O . ASP A 1 222 ? 15.493 3.579 -34.842 1.00 91.81 222 ASP A O 1
ATOM 1705 N N . THR A 1 223 ? 14.291 1.748 -35.338 1.00 91.12 223 THR A N 1
ATOM 1706 C CA . THR A 1 223 ? 15.251 1.183 -36.307 1.00 91.12 223 THR A CA 1
ATOM 1707 C C . THR A 1 223 ? 14.980 1.557 -37.758 1.00 91.12 223 THR A C 1
ATOM 1709 O O . THR A 1 223 ? 15.710 1.101 -38.644 1.00 91.12 223 THR A O 1
ATOM 1712 N N . THR A 1 224 ? 13.971 2.383 -38.026 1.00 86.69 224 THR A N 1
ATOM 1713 C CA . THR A 1 224 ? 13.650 2.862 -39.368 1.00 86.69 224 THR A CA 1
ATOM 1714 C C . THR A 1 224 ? 14.892 3.482 -40.016 1.00 86.69 224 THR A C 1
ATOM 1716 O O . THR A 1 224 ? 15.538 4.349 -39.417 1.00 86.69 224 THR A O 1
ATOM 1719 N N . PRO A 1 225 ? 15.271 3.035 -41.230 1.00 78.25 225 PRO A N 1
ATOM 1720 C CA . PRO A 1 225 ? 16.458 3.541 -41.899 1.00 78.25 225 PRO A CA 1
ATOM 1721 C C . PRO A 1 225 ? 16.393 5.055 -42.092 1.00 78.25 225 PRO A C 1
ATOM 1723 O O . PRO A 1 225 ? 15.445 5.579 -42.675 1.00 78.25 225 PRO A O 1
ATOM 1726 N N . ILE A 1 226 ? 17.438 5.749 -41.645 1.00 70.25 226 ILE A N 1
ATOM 1727 C CA . ILE A 1 226 ? 17.648 7.152 -41.991 1.00 70.25 226 ILE A CA 1
ATOM 1728 C C . ILE A 1 226 ? 18.211 7.235 -43.411 1.00 70.25 226 ILE A C 1
ATOM 1730 O O . ILE A 1 226 ? 19.117 6.494 -43.793 1.00 70.25 226 ILE A O 1
ATOM 1734 N N . ASP A 1 227 ? 17.667 8.140 -44.205 1.00 68.31 227 ASP A N 1
ATOM 1735 C CA . ASP A 1 227 ? 18.038 8.373 -45.599 1.00 68.31 227 ASP A CA 1
ATOM 1736 C C . ASP A 1 227 ? 19.310 9.238 -45.740 1.00 68.31 227 ASP A C 1
ATOM 1738 O O . ASP A 1 227 ? 19.964 9.208 -46.784 1.00 68.31 227 ASP A O 1
ATOM 1742 N N . SER A 1 228 ? 19.724 9.958 -44.686 1.00 62.62 228 SER A N 1
ATOM 1743 C CA . SER A 1 228 ? 21.088 10.488 -44.549 1.00 62.62 228 SER A CA 1
ATOM 1744 C C . SER A 1 228 ? 21.485 10.781 -43.093 1.00 62.62 228 SER A C 1
ATOM 1746 O O . SER A 1 228 ? 20.667 11.219 -42.292 1.00 62.62 228 SER A O 1
ATOM 1748 N N . ALA A 1 229 ? 22.770 10.609 -42.756 1.00 56.53 229 ALA A N 1
ATOM 1749 C CA . ALA A 1 229 ? 23.314 10.912 -41.422 1.00 56.53 229 ALA A CA 1
ATOM 1750 C C . ALA A 1 229 ? 23.501 12.420 -41.151 1.00 56.53 229 ALA A C 1
ATOM 1752 O O . ALA A 1 229 ? 23.791 12.818 -40.027 1.00 56.53 229 ALA A O 1
ATOM 1753 N N . SER A 1 230 ? 23.392 13.265 -42.184 1.00 54.22 230 SER A N 1
ATOM 1754 C CA . SER A 1 230 ? 23.677 14.705 -42.091 1.00 54.22 230 SER A CA 1
ATOM 1755 C C . SER A 1 230 ? 22.414 15.565 -42.081 1.00 54.22 230 SER A C 1
ATOM 1757 O O . SER A 1 230 ? 22.423 16.629 -41.466 1.00 54.22 230 SER A O 1
ATOM 1759 N N . ARG A 1 231 ? 21.354 15.147 -42.792 1.00 52.81 231 ARG A N 1
ATOM 1760 C CA . ARG A 1 231 ? 20.054 15.837 -42.914 1.00 52.81 231 ARG A CA 1
ATOM 1761 C C . ARG A 1 231 ? 18.979 14.822 -43.343 1.00 52.81 231 ARG A C 1
ATOM 1763 O O . ARG A 1 231 ? 18.698 14.743 -44.541 1.00 52.81 231 ARG A O 1
ATOM 1770 N N . PRO A 1 232 ? 18.427 14.007 -42.434 1.00 56.72 232 PRO A N 1
ATOM 1771 C CA . PRO A 1 232 ? 17.482 12.978 -42.844 1.00 56.72 232 PRO A CA 1
ATOM 1772 C C . PRO A 1 232 ? 16.202 13.613 -43.437 1.00 56.72 232 PRO A C 1
ATOM 1774 O O . PRO A 1 232 ? 15.651 14.537 -42.848 1.00 56.72 232 PRO A O 1
ATOM 1777 N N . SER A 1 233 ? 15.739 13.176 -44.612 1.00 52.19 233 SER A N 1
ATOM 1778 C CA . SER A 1 233 ? 14.358 13.309 -45.094 1.00 52.19 233 SER A CA 1
ATOM 1779 C C . SER A 1 233 ? 13.562 12.143 -44.505 1.00 52.19 233 SER A C 1
ATOM 1781 O O . SER A 1 233 ? 13.516 11.028 -45.019 1.00 52.19 233 SER A O 1
ATOM 1783 N N . TYR A 1 234 ? 12.984 12.444 -43.350 1.00 55.81 234 TYR A N 1
ATOM 1784 C CA . TYR A 1 234 ? 12.557 11.548 -42.284 1.00 55.81 234 TYR A CA 1
ATOM 1785 C C . TYR A 1 234 ? 11.490 10.518 -42.681 1.00 55.81 234 TYR A C 1
ATOM 1787 O O . TYR A 1 234 ? 10.298 10.783 -42.583 1.00 55.81 234 TYR A O 1
ATOM 1795 N N . GLY A 1 235 ? 11.911 9.297 -43.017 1.00 56.31 235 GLY A N 1
ATOM 1796 C CA . GLY A 1 235 ? 11.027 8.121 -43.023 1.00 56.31 235 GLY A CA 1
ATOM 1797 C C . GLY A 1 235 ? 10.521 7.709 -41.630 1.00 56.31 235 GLY A C 1
ATOM 1798 O O . GLY A 1 235 ? 9.851 6.691 -41.523 1.00 56.31 235 GLY A O 1
ATOM 1799 N N . LEU A 1 236 ? 10.860 8.472 -40.582 1.00 66.31 236 LEU A N 1
ATOM 1800 C CA . LEU A 1 236 ? 10.434 8.261 -39.200 1.00 66.31 236 LEU A CA 1
ATOM 1801 C C . LEU A 1 236 ? 9.045 8.848 -38.965 1.00 66.31 236 LEU A C 1
ATOM 1803 O O . LEU A 1 236 ? 8.780 9.996 -39.329 1.00 66.31 236 LEU A O 1
ATOM 1807 N N . THR A 1 237 ? 8.204 8.085 -38.280 1.00 75.75 237 THR A N 1
ATOM 1808 C CA . THR A 1 237 ? 6.863 8.514 -37.890 1.00 75.75 237 THR A CA 1
ATOM 1809 C C . THR A 1 237 ? 6.893 9.188 -36.517 1.00 75.75 237 THR A C 1
ATOM 1811 O O . THR A 1 237 ? 7.603 8.751 -35.607 1.00 75.75 237 THR A O 1
ATOM 1814 N N . GLU A 1 238 ? 6.146 10.283 -36.366 1.00 83.06 238 GLU A N 1
ATOM 1815 C CA . GLU A 1 238 ? 5.760 10.797 -35.048 1.00 83.06 238 GLU A CA 1
ATOM 1816 C C . GLU A 1 238 ? 4.611 9.936 -34.528 1.00 83.06 238 GLU A C 1
ATOM 1818 O O . GLU A 1 238 ? 3.549 9.891 -35.146 1.00 83.06 238 GLU A O 1
ATOM 1823 N N . VAL A 1 239 ? 4.835 9.237 -33.417 1.00 83.56 239 VAL A N 1
ATOM 1824 C CA . VAL A 1 239 ? 3.817 8.389 -32.787 1.00 83.56 239 VAL A CA 1
ATOM 1825 C C . VAL A 1 239 ? 2.710 9.258 -32.179 1.00 83.56 239 VAL A C 1
ATOM 1827 O O . VAL A 1 239 ? 1.547 8.859 -32.175 1.00 83.56 239 VAL A O 1
ATOM 1830 N N . GLY A 1 240 ? 3.038 10.454 -31.669 1.00 69.81 240 GLY A N 1
ATOM 1831 C CA . GLY A 1 240 ? 2.087 11.511 -31.280 1.00 69.81 240 GLY A CA 1
ATOM 1832 C C . GLY A 1 240 ? 1.220 11.228 -30.040 1.00 69.81 240 GLY A C 1
ATOM 1833 O O . GLY A 1 240 ? 0.710 12.161 -29.423 1.00 69.81 240 GLY A O 1
ATOM 1834 N N . ASN A 1 241 ? 1.097 9.962 -29.627 1.00 76.94 241 ASN A N 1
ATOM 1835 C CA . ASN A 1 241 ? 0.329 9.489 -28.466 1.00 76.94 241 ASN A CA 1
ATOM 1836 C C . ASN A 1 241 ? 1.213 8.979 -27.320 1.00 76.94 241 ASN A C 1
ATOM 1838 O O . ASN A 1 241 ? 0.770 8.222 -26.456 1.00 76.94 241 ASN A O 1
ATOM 1842 N N . THR A 1 242 ? 2.476 9.392 -27.290 1.00 79.75 242 THR A N 1
ATOM 1843 C CA . THR A 1 242 ? 3.365 9.105 -26.168 1.00 79.75 242 THR A CA 1
ATOM 1844 C C . THR A 1 242 ? 3.224 10.168 -25.090 1.00 79.75 242 THR A C 1
ATOM 1846 O O . THR A 1 242 ? 3.469 11.354 -25.322 1.00 79.75 242 THR A O 1
ATOM 1849 N N . LEU A 1 243 ? 2.851 9.748 -23.891 1.00 81.31 243 LEU A N 1
ATOM 1850 C CA . LEU A 1 243 ? 2.640 10.635 -22.759 1.00 81.31 243 LEU A CA 1
ATOM 1851 C C . LEU A 1 243 ? 3.907 10.735 -21.904 1.00 81.31 243 LEU A C 1
ATOM 1853 O O . LEU A 1 243 ? 4.824 9.916 -21.969 1.00 81.31 243 LEU A O 1
ATOM 1857 N N . ALA A 1 244 ? 3.964 11.785 -21.088 1.00 84.75 244 ALA A N 1
ATOM 1858 C CA . ALA A 1 244 ? 5.110 12.088 -20.233 1.00 84.75 244 ALA A CA 1
ATOM 1859 C C . ALA A 1 244 ? 4.802 11.962 -18.736 1.00 84.75 244 ALA A C 1
ATOM 1861 O O . ALA A 1 244 ? 5.630 12.359 -17.923 1.00 84.75 244 ALA A O 1
ATOM 1862 N N . LEU A 1 245 ? 3.618 11.473 -18.360 1.00 85.94 245 LEU A N 1
ATOM 1863 C CA . LEU A 1 245 ? 3.143 11.444 -16.975 1.00 85.94 245 LEU A CA 1
ATOM 1864 C C . LEU A 1 245 ? 3.459 10.113 -16.293 1.00 85.94 245 LEU A C 1
ATOM 1866 O O . LEU A 1 245 ? 3.518 9.065 -16.936 1.00 85.94 245 LEU A O 1
ATOM 1870 N N . VAL A 1 246 ? 3.594 10.159 -14.966 1.00 86.44 246 VAL A N 1
ATOM 1871 C CA . VAL A 1 246 ? 3.713 8.943 -14.153 1.00 86.44 246 VAL A CA 1
ATOM 1872 C C . VAL A 1 246 ? 2.476 8.066 -14.343 1.00 86.44 246 VAL A C 1
ATOM 1874 O O . VAL A 1 246 ? 1.355 8.548 -14.176 1.00 86.44 246 VAL A O 1
ATOM 1877 N N . GLY A 1 247 ? 2.695 6.789 -14.662 1.00 86.62 247 GLY A N 1
ATOM 1878 C CA . GLY A 1 247 ? 1.646 5.811 -14.923 1.00 86.62 247 GLY A CA 1
ATOM 1879 C C . GLY A 1 247 ? 1.362 5.570 -16.401 1.00 86.62 247 GLY A C 1
ATOM 1880 O O . GLY A 1 247 ? 0.790 4.534 -16.704 1.00 86.62 247 GLY A O 1
ATOM 1881 N N . GLU A 1 248 ? 1.782 6.442 -17.321 1.00 88.44 248 GLU A N 1
ATOM 1882 C CA . GLU A 1 248 ? 1.414 6.336 -18.746 1.00 88.44 248 GLU A CA 1
ATOM 1883 C C . GLU A 1 248 ? 2.429 5.565 -19.603 1.00 88.44 248 GLU A C 1
ATOM 1885 O O . GLU A 1 248 ? 2.316 5.526 -20.834 1.00 88.44 248 GLU A O 1
ATOM 1890 N N . GLY A 1 249 ? 3.465 4.983 -18.992 1.00 93.94 249 GLY A N 1
ATOM 1891 C CA . GLY A 1 249 ? 4.527 4.313 -19.743 1.00 93.94 249 GLY A CA 1
ATOM 1892 C C . GLY A 1 249 ? 4.017 3.076 -20.469 1.00 93.94 249 GLY A C 1
ATOM 1893 O O . GLY A 1 249 ? 4.485 2.771 -21.567 1.00 93.94 249 GLY A O 1
ATOM 1894 N N . LYS A 1 250 ? 3.007 2.398 -19.905 1.00 94.06 250 LYS A N 1
ATOM 1895 C CA . LYS A 1 250 ? 2.371 1.238 -20.532 1.00 94.06 250 LYS A CA 1
ATOM 1896 C C . LYS A 1 250 ? 1.679 1.642 -21.831 1.00 94.06 250 LYS A C 1
ATOM 1898 O O . LYS A 1 250 ? 2.008 1.083 -22.872 1.00 94.06 250 LYS A O 1
ATOM 1903 N N . GLU A 1 251 ? 0.771 2.609 -21.761 1.00 93.12 251 GLU A N 1
ATOM 1904 C CA . GLU A 1 251 ? 0.003 3.119 -22.897 1.00 93.12 251 GLU A CA 1
ATOM 1905 C C . GLU A 1 251 ? 0.925 3.710 -23.968 1.00 93.12 251 GLU A C 1
ATOM 1907 O O . GLU A 1 251 ? 0.769 3.408 -25.148 1.00 93.12 251 GLU A O 1
ATOM 1912 N N . SER A 1 252 ? 1.942 4.476 -23.559 1.00 94.69 252 SER A N 1
ATOM 1913 C CA . SER A 1 252 ? 2.929 5.046 -24.486 1.00 94.69 252 SER A CA 1
ATOM 1914 C C . SER A 1 252 ? 3.736 3.953 -25.191 1.00 94.69 252 SER A C 1
ATOM 1916 O O . SER A 1 252 ? 3.966 4.027 -26.392 1.00 94.69 252 SER A O 1
ATOM 1918 N N . THR A 1 253 ? 4.135 2.899 -24.470 1.00 97.19 253 THR A N 1
ATOM 1919 C CA . THR A 1 253 ? 4.837 1.749 -25.064 1.00 97.19 253 THR A CA 1
ATOM 1920 C C . THR A 1 253 ? 3.948 0.988 -26.043 1.00 97.19 253 THR A C 1
ATOM 1922 O O . THR A 1 253 ? 4.427 0.578 -27.097 1.00 97.19 253 THR A O 1
ATOM 1925 N N . ASP A 1 254 ? 2.665 0.811 -25.719 1.00 95.44 254 ASP A N 1
ATOM 1926 C CA . ASP A 1 254 ? 1.703 0.143 -26.601 1.00 95.44 254 ASP A CA 1
ATOM 1927 C C . ASP A 1 254 ? 1.490 0.945 -27.897 1.00 95.44 254 ASP A C 1
ATOM 1929 O O . ASP A 1 254 ? 1.549 0.360 -28.976 1.00 95.44 254 ASP A O 1
ATOM 1933 N N . ALA A 1 255 ? 1.378 2.276 -27.811 1.00 95.31 255 ALA A N 1
ATOM 1934 C CA . ALA A 1 255 ? 1.283 3.153 -28.981 1.00 95.31 255 ALA A CA 1
ATOM 1935 C C . ALA A 1 255 ? 2.529 3.079 -29.887 1.00 95.31 255 ALA A C 1
ATOM 1937 O O . ALA A 1 255 ? 2.406 3.030 -31.108 1.00 95.31 255 ALA A O 1
ATOM 1938 N N . ILE A 1 256 ? 3.735 3.018 -29.305 1.00 95.94 256 ILE A N 1
ATOM 1939 C CA . ILE A 1 256 ? 4.988 2.867 -30.070 1.00 95.94 256 ILE A CA 1
ATOM 1940 C C . ILE A 1 256 ? 4.997 1.543 -30.847 1.00 95.94 256 ILE A C 1
ATOM 1942 O O . ILE A 1 256 ? 5.406 1.502 -32.007 1.00 95.94 256 ILE A O 1
ATOM 1946 N N . LEU A 1 257 ? 4.560 0.453 -30.211 1.00 96.69 257 LEU A N 1
ATOM 1947 C CA . LEU A 1 257 ? 4.511 -0.874 -30.832 1.00 96.69 257 LEU A CA 1
ATOM 1948 C C . LEU A 1 257 ? 3.458 -0.956 -31.937 1.00 96.69 257 LEU A C 1
ATOM 1950 O O . LEU A 1 257 ? 3.702 -1.610 -32.950 1.00 96.69 257 LEU A O 1
ATOM 1954 N N . GLU A 1 258 ? 2.308 -0.313 -31.740 1.00 95.81 258 GLU A N 1
ATOM 1955 C CA . GLU A 1 258 ? 1.235 -0.246 -32.732 1.00 95.81 258 GLU A CA 1
ATOM 1956 C C . GLU A 1 258 ? 1.676 0.521 -33.983 1.00 95.81 258 GLU A C 1
ATOM 1958 O O . GLU A 1 258 ? 1.511 0.017 -35.093 1.00 95.81 258 GLU A O 1
ATOM 1963 N N . GLU A 1 259 ? 2.291 1.692 -33.804 1.00 93.75 259 GLU A N 1
ATOM 1964 C CA . GLU A 1 259 ? 2.653 2.572 -34.917 1.00 93.75 259 GLU A CA 1
ATOM 1965 C C . GLU A 1 259 ? 3.887 2.078 -35.686 1.00 93.75 259 GLU A C 1
ATOM 1967 O O . GLU A 1 259 ? 3.900 2.057 -36.917 1.00 93.75 259 GLU A O 1
ATOM 1972 N N . LEU A 1 260 ? 4.945 1.658 -34.983 1.00 91.81 260 LEU A N 1
ATOM 1973 C CA . LEU A 1 260 ? 6.224 1.318 -35.623 1.00 91.81 260 LEU A CA 1
ATOM 1974 C C . LEU A 1 260 ? 6.375 -0.178 -35.929 1.00 91.81 260 LEU A C 1
ATOM 1976 O O . LEU A 1 260 ? 7.249 -0.572 -36.711 1.00 91.81 260 LEU A O 1
ATOM 1980 N N . GLY A 1 261 ? 5.567 -1.036 -35.300 1.00 93.50 261 GLY A N 1
ATOM 1981 C CA . GLY A 1 261 ? 5.636 -2.486 -35.455 1.00 93.50 261 GLY A CA 1
ATOM 1982 C C . GLY A 1 261 ? 7.051 -3.028 -35.233 1.00 93.50 261 GLY A C 1
ATOM 1983 O O . GLY A 1 261 ? 7.656 -2.844 -34.179 1.00 93.50 261 GLY A O 1
ATOM 1984 N N . ALA A 1 262 ? 7.610 -3.680 -36.257 1.00 92.62 262 ALA A N 1
ATOM 1985 C CA . ALA A 1 262 ? 8.947 -4.276 -36.198 1.00 92.62 262 ALA A CA 1
ATOM 1986 C C . ALA A 1 262 ? 10.083 -3.263 -35.961 1.00 92.62 262 ALA A C 1
ATOM 1988 O O . ALA A 1 262 ? 11.183 -3.686 -35.611 1.00 92.62 262 ALA A O 1
ATOM 1989 N N . GLN A 1 263 ? 9.836 -1.959 -36.148 1.00 93.94 263 GLN A N 1
ATOM 1990 C CA . GLN A 1 263 ? 10.854 -0.923 -35.956 1.00 93.94 263 GLN A CA 1
ATOM 1991 C C . GLN A 1 263 ? 10.915 -0.349 -34.539 1.00 93.94 263 GLN A C 1
ATOM 1993 O O . GLN A 1 263 ? 11.851 0.378 -34.213 1.00 93.94 263 GLN A O 1
ATOM 1998 N N . ALA A 1 264 ? 9.965 -0.714 -33.674 1.00 95.44 264 ALA A N 1
ATOM 1999 C CA . ALA A 1 264 ? 9.877 -0.290 -32.281 1.00 95.44 264 ALA A CA 1
ATOM 2000 C C . ALA A 1 264 ? 10.951 -0.948 -31.386 1.00 95.44 264 ALA A C 1
ATOM 2002 O O . ALA A 1 264 ? 10.610 -1.690 -30.463 1.00 95.44 264 ALA A O 1
ATOM 2003 N N . ALA A 1 265 ? 12.243 -0.750 -31.650 1.00 96.81 265 ALA A N 1
ATOM 2004 C CA . ALA A 1 265 ? 13.313 -1.540 -31.032 1.00 96.81 265 ALA A CA 1
ATOM 2005 C C . ALA A 1 265 ? 13.330 -1.472 -29.493 1.00 96.81 265 ALA A C 1
ATOM 2007 O O . ALA A 1 265 ? 13.262 -2.519 -28.843 1.00 96.81 265 ALA A O 1
ATOM 2008 N N . ALA A 1 266 ? 13.333 -0.276 -28.895 1.00 97.31 266 ALA A N 1
ATOM 2009 C CA . ALA A 1 266 ? 13.327 -0.122 -27.436 1.00 97.31 266 ALA A CA 1
ATOM 2010 C C . ALA A 1 266 ? 12.066 -0.712 -26.782 1.00 97.31 266 ALA A C 1
ATOM 2012 O O . ALA A 1 266 ? 12.162 -1.454 -25.801 1.00 97.31 266 ALA A O 1
ATOM 2013 N N . ALA A 1 267 ? 10.887 -0.430 -27.346 1.00 97.81 267 ALA A N 1
ATOM 2014 C CA . ALA A 1 267 ? 9.610 -0.934 -26.840 1.00 97.81 267 ALA A CA 1
ATOM 2015 C C . ALA A 1 267 ? 9.488 -2.465 -26.987 1.00 97.81 267 ALA A C 1
ATOM 2017 O O . ALA A 1 267 ? 9.013 -3.151 -26.081 1.00 97.81 267 ALA A O 1
ATOM 2018 N N . THR A 1 268 ? 9.980 -3.025 -28.093 1.00 98.06 268 THR A N 1
ATOM 2019 C CA . THR A 1 268 ? 10.021 -4.476 -28.326 1.00 98.06 268 THR A CA 1
ATOM 2020 C C . THR A 1 268 ? 10.960 -5.151 -27.335 1.00 98.06 268 THR A C 1
ATOM 2022 O O . THR A 1 268 ? 10.636 -6.201 -26.780 1.00 98.06 268 THR A O 1
ATOM 2025 N N . GLN A 1 269 ? 12.107 -4.534 -27.057 1.00 97.38 269 GLN A N 1
ATOM 2026 C CA . GLN A 1 269 ? 13.097 -5.084 -26.144 1.00 97.38 269 GLN A CA 1
ATOM 2027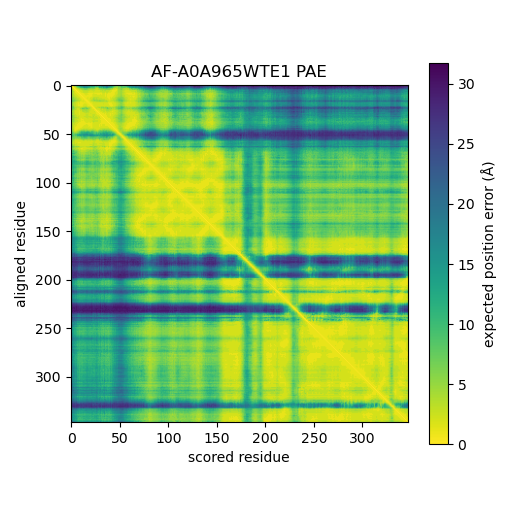 C C . GLN A 1 269 ? 12.575 -5.185 -24.711 1.00 97.38 269 GLN A C 1
ATOM 2029 O O . GLN A 1 269 ? 12.698 -6.244 -24.097 1.00 97.38 269 GLN A O 1
ATOM 2034 N N . VAL A 1 270 ? 11.932 -4.140 -24.188 1.00 97.56 270 VAL A N 1
ATOM 2035 C CA . VAL A 1 270 ? 11.325 -4.204 -22.848 1.00 97.56 270 VAL A CA 1
ATOM 2036 C C . VAL A 1 270 ? 10.158 -5.196 -22.792 1.00 97.56 270 VAL A C 1
ATOM 2038 O O . VAL A 1 270 ? 10.070 -5.967 -21.838 1.00 97.56 270 VAL A O 1
ATOM 2041 N N . ARG A 1 271 ? 9.320 -5.272 -23.839 1.00 96.94 271 ARG A N 1
ATOM 2042 C CA . ARG A 1 271 ? 8.216 -6.247 -23.914 1.00 96.94 271 ARG A CA 1
ATOM 2043 C C . ARG A 1 271 ? 8.697 -7.689 -24.043 1.00 96.94 271 ARG A C 1
ATOM 2045 O O . ARG A 1 271 ? 7.992 -8.592 -23.599 1.00 96.94 271 ARG A O 1
ATOM 2052 N N . SER A 1 272 ? 9.889 -7.919 -24.596 1.00 95.94 272 SER A N 1
ATOM 2053 C CA . SER A 1 272 ? 10.478 -9.262 -24.691 1.00 95.94 272 SER A CA 1
ATOM 2054 C C . SER A 1 272 ? 10.808 -9.870 -23.324 1.00 95.94 272 SER A C 1
ATOM 2056 O O . SER A 1 272 ? 10.834 -11.091 -23.193 1.00 95.94 272 SER A O 1
ATOM 2058 N N . TYR A 1 273 ? 10.997 -9.033 -22.294 1.00 96.50 273 TYR A N 1
ATOM 2059 C CA . TYR A 1 273 ? 11.154 -9.495 -20.914 1.00 96.50 273 TYR A CA 1
ATOM 2060 C C . TYR A 1 273 ? 9.834 -10.013 -20.320 1.00 96.50 273 TYR A C 1
ATOM 2062 O O . TYR A 1 273 ? 9.823 -10.909 -19.478 1.00 96.50 273 TYR A O 1
ATOM 2070 N N . GLY A 1 274 ? 8.706 -9.469 -20.778 1.00 96.62 274 GLY A N 1
ATOM 2071 C CA . GLY A 1 274 ? 7.358 -9.912 -20.440 1.00 96.62 274 GLY A CA 1
ATOM 2072 C C . GLY A 1 274 ? 6.317 -8.861 -20.818 1.00 96.62 274 GLY A C 1
ATOM 2073 O O . GLY A 1 274 ? 6.584 -7.660 -20.790 1.00 96.62 274 GLY A O 1
ATOM 2074 N N . THR A 1 275 ? 5.098 -9.296 -21.137 1.00 95.00 275 THR A N 1
ATOM 2075 C CA . THR A 1 275 ? 4.036 -8.417 -21.660 1.00 95.00 275 THR A CA 1
ATOM 2076 C C . THR A 1 275 ? 3.572 -7.345 -20.673 1.00 95.00 275 THR A C 1
ATOM 2078 O O . THR A 1 275 ? 3.006 -6.342 -21.090 1.00 95.00 275 THR A O 1
ATOM 2081 N N . GLN A 1 276 ? 3.810 -7.526 -19.372 1.00 95.50 276 GLN A N 1
ATOM 2082 C CA . GLN A 1 276 ? 3.532 -6.536 -18.326 1.00 95.50 276 GLN A CA 1
ATOM 2083 C C . GLN A 1 276 ? 4.568 -5.401 -18.258 1.00 95.50 276 GLN A C 1
ATOM 2085 O O . GLN A 1 276 ? 4.279 -4.347 -17.695 1.00 95.50 276 GLN A O 1
ATOM 2090 N N . TRP A 1 277 ? 5.764 -5.602 -18.818 1.00 98.06 277 TRP A N 1
ATOM 2091 C CA . TRP A 1 277 ? 6.889 -4.674 -18.715 1.00 98.06 277 TRP A CA 1
ATOM 2092 C C . TRP A 1 277 ? 6.922 -3.698 -19.883 1.00 98.06 277 TRP A C 1
ATOM 2094 O O . TRP A 1 277 ? 6.871 -4.114 -21.039 1.00 98.06 277 TRP A O 1
ATOM 2104 N N . TYR A 1 278 ? 6.999 -2.407 -19.590 1.00 98.12 278 TYR A N 1
ATOM 2105 C CA . TYR A 1 278 ? 6.936 -1.320 -20.557 1.00 98.12 278 TYR A CA 1
ATOM 2106 C C . TYR A 1 278 ? 8.158 -0.404 -20.470 1.00 98.12 278 TYR A C 1
ATOM 2108 O O . TYR A 1 278 ? 8.928 -0.449 -19.506 1.00 98.12 278 TYR A O 1
ATOM 2116 N N . LEU A 1 279 ? 8.339 0.425 -21.498 1.00 97.94 279 LEU A N 1
ATOM 2117 C CA . LEU A 1 279 ? 9.373 1.447 -21.537 1.00 97.94 279 LEU A CA 1
ATOM 2118 C C . LEU A 1 279 ? 8.861 2.643 -20.718 1.00 97.94 279 LEU A C 1
ATOM 2120 O O . LEU A 1 279 ? 7.797 3.179 -21.046 1.00 97.94 279 LEU A O 1
ATOM 2124 N N . PRO A 1 280 ? 9.543 3.057 -19.640 1.00 96.81 280 PRO A N 1
ATOM 2125 C CA . PRO A 1 280 ? 8.991 4.063 -18.742 1.00 96.81 280 PRO A CA 1
ATOM 2126 C C . PRO A 1 280 ? 8.931 5.433 -19.424 1.00 96.81 280 PRO A C 1
ATOM 2128 O O . PRO A 1 280 ? 9.751 5.745 -20.293 1.00 96.81 280 PRO A O 1
ATOM 2131 N N . THR A 1 281 ? 7.971 6.264 -19.030 1.00 94.00 281 THR A N 1
ATOM 2132 C CA . THR A 1 281 ? 7.934 7.673 -19.444 1.00 94.00 281 THR A CA 1
ATOM 2133 C C . THR A 1 281 ? 9.117 8.443 -18.865 1.00 94.00 281 THR A C 1
ATOM 2135 O O . THR A 1 281 ? 9.776 8.008 -17.915 1.00 94.00 281 THR A O 1
ATOM 2138 N N . VAL A 1 282 ? 9.346 9.652 -19.379 1.00 91.19 282 VAL A N 1
ATOM 2139 C CA . VAL A 1 282 ? 10.325 10.573 -18.792 1.00 91.19 282 VAL A CA 1
ATOM 2140 C C . VAL A 1 282 ? 10.049 10.836 -17.308 1.00 91.19 282 VAL A C 1
ATOM 2142 O O . VAL A 1 282 ? 10.981 10.782 -16.512 1.00 91.19 282 VAL A O 1
ATOM 2145 N N . SER A 1 283 ? 8.794 11.040 -16.888 1.00 88.81 283 SER A N 1
ATOM 2146 C CA . SER A 1 283 ? 8.493 11.274 -15.466 1.00 88.81 283 SER A CA 1
ATOM 2147 C C . SER A 1 283 ? 8.699 10.030 -14.603 1.00 88.81 283 SER A C 1
ATOM 2149 O O . SER A 1 283 ? 9.137 10.163 -13.465 1.00 88.81 283 SER A O 1
ATOM 2151 N N . GLU A 1 284 ? 8.435 8.828 -15.120 1.00 92.56 284 GLU A N 1
ATOM 2152 C CA . GLU A 1 284 ? 8.703 7.580 -14.392 1.00 92.56 284 GLU A CA 1
ATOM 2153 C C . GLU A 1 284 ? 10.206 7.333 -14.217 1.00 92.56 284 GLU A C 1
ATOM 2155 O O . GLU A 1 284 ? 10.635 6.979 -13.122 1.00 92.56 284 GLU A O 1
ATOM 2160 N N . LEU A 1 285 ? 11.039 7.578 -15.238 1.00 93.06 285 LEU A N 1
ATOM 2161 C CA . LEU A 1 285 ? 12.496 7.473 -15.076 1.00 93.06 285 LEU A CA 1
ATOM 2162 C C . LEU A 1 285 ? 13.064 8.557 -14.157 1.00 93.06 285 LEU A C 1
ATOM 2164 O O . LEU A 1 285 ? 13.951 8.280 -13.350 1.00 93.06 285 LEU A O 1
ATOM 2168 N N . LYS A 1 286 ? 12.544 9.785 -14.222 1.00 89.75 286 LYS A N 1
ATOM 2169 C CA . LYS A 1 286 ? 12.933 10.821 -13.259 1.00 89.75 286 LYS A CA 1
ATOM 2170 C C . LYS A 1 286 ? 12.522 10.450 -11.836 1.00 89.75 286 LYS A C 1
ATOM 2172 O O . LYS A 1 286 ? 13.259 10.747 -10.894 1.00 89.75 286 LYS A O 1
ATOM 2177 N N . LEU A 1 287 ? 11.387 9.765 -11.681 1.00 89.38 287 LEU A N 1
ATOM 2178 C CA . LEU A 1 287 ? 10.972 9.223 -10.397 1.00 89.38 287 LEU A CA 1
ATOM 2179 C C . LEU A 1 287 ? 11.991 8.203 -9.886 1.00 89.38 287 LEU A C 1
ATOM 2181 O O . LEU A 1 287 ? 12.421 8.360 -8.751 1.00 89.38 287 LEU A O 1
ATOM 2185 N N . VAL A 1 288 ? 12.459 7.261 -10.719 1.00 92.50 288 VAL A N 1
ATOM 2186 C CA . VAL A 1 288 ? 13.542 6.317 -10.358 1.00 92.50 288 VAL A CA 1
ATOM 2187 C C . VAL A 1 288 ? 14.757 7.054 -9.796 1.00 92.50 288 VAL A C 1
ATOM 2189 O O . VAL A 1 288 ? 15.242 6.700 -8.723 1.00 92.50 288 VAL A O 1
ATOM 2192 N N . TYR A 1 289 ? 15.227 8.101 -10.483 1.00 90.69 289 TYR A N 1
ATOM 2193 C CA . TYR A 1 289 ? 16.381 8.875 -10.023 1.00 90.69 289 TYR A CA 1
ATOM 2194 C C . TYR A 1 289 ? 16.139 9.543 -8.665 1.00 90.69 289 TYR A C 1
ATOM 2196 O O . TYR A 1 289 ? 17.012 9.518 -7.804 1.00 90.69 289 TYR A O 1
ATOM 2204 N N . SER A 1 290 ? 14.963 10.145 -8.474 1.00 87.62 290 SER A N 1
ATOM 2205 C CA . SER A 1 290 ? 14.628 10.853 -7.232 1.00 87.62 290 SER A CA 1
ATOM 2206 C C . SER A 1 290 ? 14.273 9.936 -6.060 1.00 87.62 290 SER A C 1
ATOM 2208 O O . SER A 1 290 ? 14.422 10.339 -4.913 1.00 87.62 290 SER A O 1
ATOM 2210 N N . ALA A 1 291 ? 13.769 8.736 -6.351 1.00 86.56 291 ALA A N 1
ATOM 2211 C CA . ALA A 1 291 ? 13.276 7.782 -5.367 1.00 86.56 291 ALA A CA 1
ATOM 2212 C C . ALA A 1 291 ? 14.408 6.952 -4.751 1.00 86.56 291 ALA A C 1
ATOM 2214 O O . ALA A 1 291 ? 14.279 6.503 -3.619 1.00 86.56 291 ALA A O 1
ATOM 2215 N N . LEU A 1 292 ? 15.506 6.763 -5.487 1.00 87.62 292 LEU A N 1
ATOM 2216 C CA . LEU A 1 292 ? 16.655 5.970 -5.063 1.00 87.62 292 LEU A CA 1
ATOM 2217 C C . LEU A 1 292 ? 17.887 6.857 -4.881 1.00 87.62 2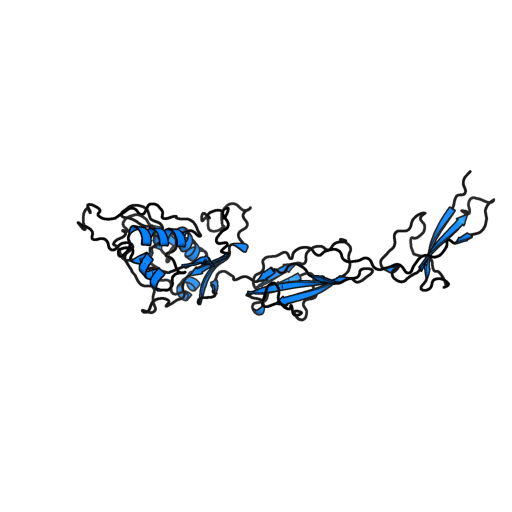92 LEU A C 1
ATOM 2219 O O . LEU A 1 292 ? 18.200 7.695 -5.729 1.00 87.62 292 LEU A O 1
ATOM 2223 N N . THR A 1 293 ? 18.648 6.619 -3.821 1.00 89.31 293 THR A N 1
ATOM 2224 C CA . THR A 1 293 ? 20.004 7.151 -3.651 1.00 89.31 293 THR A CA 1
ATOM 2225 C C . THR A 1 293 ? 20.948 6.632 -4.744 1.00 89.31 293 THR A C 1
ATOM 2227 O O . THR A 1 293 ? 20.652 5.675 -5.462 1.00 89.31 293 THR A O 1
ATOM 2230 N N . ALA A 1 294 ? 22.121 7.256 -4.886 1.00 89.50 294 ALA A N 1
ATOM 2231 C CA . ALA A 1 294 ? 23.116 6.818 -5.867 1.00 89.50 294 ALA A CA 1
ATOM 2232 C C . ALA A 1 294 ? 23.553 5.355 -5.648 1.00 89.50 294 ALA A C 1
ATOM 2234 O O . ALA A 1 294 ? 23.627 4.591 -6.611 1.00 89.50 294 ALA A O 1
ATOM 2235 N N . ASP A 1 295 ? 23.770 4.953 -4.394 1.00 92.06 295 ASP A N 1
ATOM 2236 C CA . ASP A 1 295 ? 24.179 3.589 -4.046 1.00 92.06 295 ASP A CA 1
ATOM 2237 C C . ASP A 1 295 ? 23.066 2.571 -4.335 1.00 92.06 295 ASP A C 1
ATOM 2239 O O . ASP A 1 295 ? 23.335 1.494 -4.870 1.00 92.06 295 ASP A O 1
ATOM 2243 N N . GLU A 1 296 ? 21.805 2.926 -4.079 1.00 92.62 296 GLU A N 1
ATOM 2244 C CA . GLU A 1 296 ? 20.651 2.081 -4.411 1.00 92.62 296 GLU A CA 1
ATOM 2245 C C . GLU A 1 296 ? 20.478 1.909 -5.923 1.00 92.62 296 GLU A C 1
ATOM 2247 O O . GLU A 1 296 ? 20.193 0.804 -6.385 1.00 92.62 296 GLU A O 1
ATOM 2252 N N . ARG A 1 297 ? 20.721 2.956 -6.726 1.00 93.94 297 ARG A N 1
ATOM 2253 C CA . ARG A 1 297 ? 20.712 2.831 -8.195 1.00 93.94 297 ARG A CA 1
ATOM 2254 C C . ARG A 1 297 ? 21.798 1.875 -8.689 1.00 93.94 297 ARG A C 1
ATOM 2256 O O . ARG A 1 297 ? 21.530 1.038 -9.553 1.00 93.94 297 ARG A O 1
ATOM 2263 N N . VAL A 1 298 ? 23.000 1.945 -8.115 1.00 93.75 298 VAL A N 1
ATOM 2264 C CA . VAL A 1 298 ? 24.095 1.009 -8.425 1.00 93.75 298 VAL A CA 1
ATOM 2265 C C . VAL A 1 298 ? 23.738 -0.418 -7.995 1.00 93.75 298 VAL A C 1
ATOM 2267 O O . VAL A 1 298 ? 23.980 -1.370 -8.746 1.00 93.75 298 VAL A O 1
ATOM 2270 N N . ALA A 1 299 ? 23.117 -0.588 -6.825 1.00 93.31 299 ALA A N 1
ATOM 2271 C CA . ALA A 1 299 ? 22.644 -1.883 -6.341 1.00 93.31 299 ALA A CA 1
ATOM 2272 C C . ALA A 1 299 ? 21.562 -2.483 -7.260 1.00 93.31 299 ALA A C 1
ATOM 2274 O O . ALA A 1 299 ? 21.642 -3.666 -7.602 1.00 93.31 299 ALA A O 1
ATOM 2275 N N . ALA A 1 300 ? 20.637 -1.653 -7.758 1.00 93.38 300 ALA A N 1
ATOM 2276 C CA . ALA A 1 300 ? 19.641 -2.008 -8.774 1.00 93.38 300 ALA A CA 1
ATOM 2277 C C . ALA A 1 300 ? 20.254 -2.274 -10.168 1.00 93.38 300 ALA A C 1
ATOM 2279 O O . ALA A 1 300 ? 19.580 -2.761 -11.075 1.00 93.38 300 ALA A O 1
ATOM 2280 N N . GLY A 1 301 ? 21.553 -2.008 -10.346 1.00 94.69 301 GLY A N 1
ATOM 2281 C CA . GLY A 1 301 ? 22.304 -2.280 -11.569 1.00 94.69 301 GLY A CA 1
ATOM 2282 C C . GLY A 1 301 ? 22.150 -1.218 -12.653 1.00 94.69 301 GLY A C 1
ATOM 2283 O O . GLY A 1 301 ? 22.394 -1.536 -13.817 1.00 94.69 301 GLY A O 1
ATOM 2284 N N . LEU A 1 302 ? 21.705 -0.007 -12.307 1.00 95.69 302 LEU A N 1
ATOM 2285 C CA . LEU A 1 302 ? 21.601 1.105 -13.248 1.00 95.69 302 LEU A CA 1
ATOM 2286 C C . LEU A 1 302 ? 22.993 1.671 -13.544 1.00 95.69 302 LEU A C 1
ATOM 2288 O O . LEU A 1 302 ? 23.782 1.931 -12.634 1.00 95.69 302 LEU A O 1
ATOM 2292 N N . ALA A 1 303 ? 23.290 1.878 -14.824 1.00 94.56 303 ALA A N 1
ATOM 2293 C CA . ALA A 1 303 ? 24.482 2.592 -15.252 1.00 94.56 303 ALA A CA 1
ATOM 2294 C C . ALA A 1 303 ? 24.323 4.096 -14.982 1.00 94.56 303 ALA A C 1
ATOM 2296 O O . ALA A 1 303 ? 23.231 4.642 -15.106 1.00 94.56 303 ALA A O 1
ATOM 2297 N N . THR A 1 304 ? 25.415 4.799 -14.680 1.00 93.75 304 THR A N 1
ATOM 2298 C CA . THR A 1 304 ? 25.440 6.273 -14.631 1.00 93.75 304 THR A CA 1
ATOM 2299 C C . THR A 1 304 ? 25.508 6.827 -16.056 1.00 93.75 304 THR A C 1
ATOM 2301 O O . THR A 1 304 ? 26.571 7.233 -16.529 1.00 93.75 304 THR A O 1
ATOM 2304 N N . SER A 1 305 ? 24.406 6.698 -16.791 1.00 92.69 305 SER A N 1
ATOM 2305 C CA . SER A 1 305 ? 24.303 7.071 -18.200 1.00 92.69 305 SER A CA 1
ATOM 2306 C C . SER A 1 305 ? 22.849 7.333 -18.593 1.00 92.69 305 SER A C 1
ATOM 2308 O O . SER A 1 305 ? 21.937 7.238 -17.770 1.00 92.69 305 SER A O 1
ATOM 2310 N N . GLY A 1 306 ? 22.646 7.642 -19.870 1.00 92.62 306 GLY A N 1
ATOM 2311 C CA . GLY A 1 306 ? 21.354 7.940 -20.457 1.00 92.62 306 GLY A CA 1
ATOM 2312 C C . GLY A 1 306 ? 20.472 6.716 -20.678 1.00 92.62 306 GLY A C 1
ATOM 2313 O O . GLY A 1 306 ? 20.861 5.782 -21.384 1.00 92.62 306 GLY A O 1
ATOM 2314 N N . TYR A 1 307 ? 19.257 6.777 -20.138 1.00 95.69 307 TYR A N 1
ATOM 2315 C CA . TYR A 1 307 ? 18.186 5.811 -20.352 1.00 95.69 307 TYR A CA 1
ATOM 2316 C C . TYR A 1 307 ? 17.076 6.401 -21.217 1.00 95.69 307 TYR A C 1
ATOM 2318 O O . TYR A 1 307 ? 16.507 7.447 -20.894 1.00 95.69 307 TYR A O 1
ATOM 2326 N N . THR A 1 308 ? 16.747 5.721 -22.313 1.00 94.81 308 THR A N 1
ATOM 2327 C CA . THR A 1 308 ? 15.673 6.168 -23.209 1.00 94.81 308 THR A CA 1
ATOM 2328 C C . THR A 1 308 ? 14.295 5.960 -22.582 1.00 94.81 308 THR A C 1
ATOM 2330 O O . THR A 1 308 ? 14.108 5.086 -21.732 1.00 94.81 308 THR A O 1
ATOM 2333 N N . THR A 1 309 ? 13.328 6.776 -22.996 1.00 95.06 309 THR A N 1
ATOM 2334 C CA . THR A 1 309 ? 11.961 6.786 -22.459 1.00 95.06 309 THR A CA 1
ATOM 2335 C C . THR A 1 309 ? 10.941 6.457 -23.545 1.00 95.06 309 THR A C 1
ATOM 2337 O O . THR A 1 309 ? 11.232 6.518 -24.741 1.00 95.06 309 THR A O 1
ATOM 2340 N N . SER A 1 310 ? 9.710 6.152 -23.144 1.00 95.75 310 SER A N 1
ATOM 2341 C CA . SER A 1 310 ? 8.575 6.084 -24.067 1.00 95.75 310 SER A CA 1
ATOM 2342 C C . SER A 1 310 ? 8.019 7.456 -24.441 1.00 95.75 310 SER A C 1
ATOM 2344 O O . SER A 1 310 ? 7.125 7.510 -25.270 1.00 95.75 310 SER A O 1
ATOM 2346 N N . SER A 1 311 ? 8.525 8.556 -23.873 1.00 92.50 311 SER A N 1
ATOM 2347 C CA . SER A 1 311 ? 8.013 9.907 -24.113 1.00 92.50 311 SER A CA 1
ATOM 2348 C C . SER A 1 311 ? 8.693 10.550 -25.326 1.00 92.50 311 SER A C 1
ATOM 2350 O O . SER A 1 311 ? 9.838 10.995 -25.247 1.00 92.50 311 SER A O 1
ATOM 2352 N N . GLU A 1 312 ? 7.980 10.636 -26.445 1.00 91.38 312 GLU A N 1
ATOM 2353 C CA . GLU A 1 312 ? 8.448 11.261 -27.683 1.00 91.38 312 GLU A CA 1
ATOM 2354 C C . GLU A 1 312 ? 8.458 12.797 -27.580 1.00 91.38 312 GLU A C 1
ATOM 2356 O O . GLU A 1 312 ? 7.681 13.404 -26.840 1.00 91.38 312 GLU A O 1
ATOM 2361 N N . ILE A 1 313 ? 9.360 13.434 -28.329 1.00 87.12 313 ILE A N 1
ATOM 2362 C CA . ILE A 1 313 ? 9.423 14.896 -28.502 1.00 87.12 313 ILE A CA 1
ATOM 2363 C C . ILE A 1 313 ? 8.968 15.283 -29.910 1.00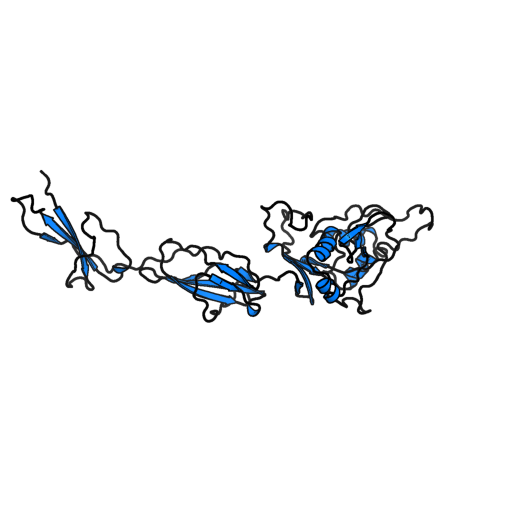 87.12 313 ILE A C 1
ATOM 2365 O O . ILE A 1 313 ? 8.314 16.304 -30.098 1.00 87.12 313 ILE A O 1
ATOM 2369 N N . SER A 1 314 ? 9.396 14.510 -30.907 1.00 86.69 314 SER A N 1
ATOM 2370 C CA . SER A 1 314 ? 9.062 14.704 -32.317 1.00 86.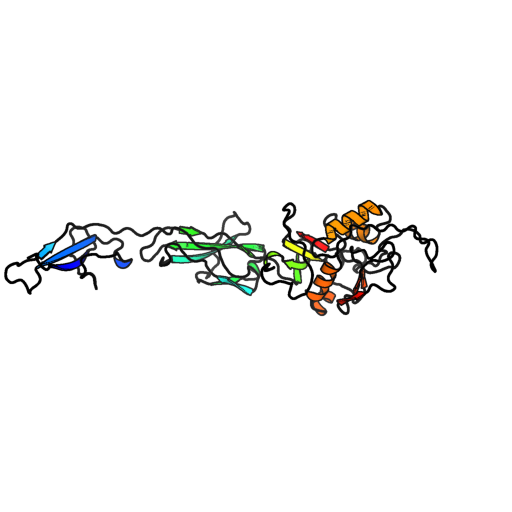69 314 SER A CA 1
ATOM 2371 C C . SER A 1 314 ? 9.339 13.422 -33.101 1.00 86.69 314 SER A C 1
ATOM 2373 O O . SER A 1 314 ? 9.927 12.473 -32.578 1.00 86.69 314 SER A O 1
ATOM 2375 N N . TYR A 1 315 ? 9.058 13.437 -34.404 1.00 84.88 315 TYR A N 1
ATOM 2376 C CA . TYR A 1 315 ? 9.415 12.358 -35.329 1.00 84.88 315 TYR A CA 1
ATOM 2377 C C . TYR A 1 315 ? 10.898 11.925 -35.274 1.00 84.88 315 TYR A C 1
ATOM 2379 O O . TYR A 1 315 ? 11.197 10.803 -35.665 1.00 84.88 315 TYR A O 1
ATOM 2387 N N . THR A 1 316 ? 11.835 12.737 -34.757 1.00 84.19 316 THR A N 1
ATOM 2388 C CA . THR A 1 316 ? 13.269 12.369 -34.649 1.00 84.19 316 THR A CA 1
ATOM 2389 C C . THR A 1 316 ? 13.813 12.211 -33.240 1.00 84.19 316 THR A C 1
ATOM 2391 O O . THR A 1 316 ? 14.939 11.733 -33.087 1.00 84.19 316 THR A O 1
ATOM 2394 N N . GLN A 1 317 ? 13.068 12.620 -32.215 1.00 87.19 317 GLN A N 1
ATOM 2395 C CA . GLN A 1 317 ? 13.616 12.791 -30.870 1.00 87.19 317 GLN A CA 1
ATOM 2396 C C . GLN A 1 317 ? 12.706 12.192 -29.803 1.00 87.19 317 GLN A C 1
ATOM 2398 O O . GLN A 1 317 ? 11.482 12.253 -29.900 1.00 87.19 317 GLN A O 1
ATOM 2403 N N . THR A 1 318 ? 13.334 11.667 -28.758 1.00 89.75 318 THR A N 1
ATOM 2404 C CA . THR A 1 318 ? 12.690 11.154 -27.547 1.00 89.75 318 THR A CA 1
ATOM 2405 C C . THR A 1 318 ? 13.331 11.802 -26.325 1.00 89.75 318 THR A C 1
ATOM 2407 O O . THR A 1 318 ? 14.470 12.274 -26.392 1.00 89.75 318 THR A O 1
ATOM 2410 N N . TRP A 1 319 ? 12.605 11.849 -25.212 1.00 90.69 319 TRP A N 1
ATOM 2411 C CA . TRP A 1 319 ? 13.177 12.235 -23.930 1.00 90.69 319 TRP A CA 1
ATOM 2412 C C . TRP A 1 319 ? 14.101 11.145 -23.392 1.00 90.69 319 TRP A C 1
ATOM 2414 O O . TRP A 1 319 ? 13.860 9.947 -23.573 1.00 90.69 319 TRP A O 1
ATOM 2424 N N . LEU A 1 320 ? 15.123 11.574 -22.654 1.00 90.81 320 LEU A N 1
ATOM 2425 C CA . LEU A 1 320 ? 16.072 10.692 -21.995 1.00 90.81 320 LEU A CA 1
ATOM 2426 C C . LEU A 1 320 ? 16.362 11.125 -20.550 1.00 90.81 320 LEU A C 1
ATOM 2428 O O . LEU A 1 320 ? 16.435 12.311 -20.230 1.00 90.81 320 LEU A O 1
ATOM 2432 N N . VAL A 1 321 ? 16.480 10.086 -19.726 1.00 92.62 321 VAL A N 1
ATOM 2433 C CA . VAL A 1 321 ? 16.910 9.937 -18.331 1.00 92.62 321 VAL A CA 1
ATOM 2434 C C . VAL A 1 321 ? 18.409 9.810 -18.042 1.00 92.62 321 VAL A C 1
ATOM 2436 O O . VAL A 1 321 ? 18.856 8.667 -18.107 1.00 92.62 321 VAL A O 1
ATOM 2439 N N . ASP A 1 322 ? 19.209 10.832 -17.712 1.00 91.62 322 ASP A N 1
ATOM 2440 C CA . ASP A 1 322 ? 20.573 10.534 -17.216 1.00 91.62 322 ASP A CA 1
ATOM 2441 C C . ASP A 1 322 ? 20.534 10.089 -15.742 1.00 91.62 322 ASP A C 1
ATOM 2443 O O . ASP A 1 322 ? 20.136 10.840 -14.852 1.00 91.62 322 ASP A O 1
ATOM 2447 N N . MET A 1 323 ? 20.932 8.844 -15.468 1.00 92.50 323 MET A N 1
ATOM 2448 C CA . MET A 1 323 ? 20.919 8.265 -14.116 1.00 92.50 323 MET A CA 1
ATOM 2449 C C . MET A 1 323 ? 22.133 8.664 -13.255 1.00 92.50 323 MET A C 1
ATOM 2451 O O . MET A 1 323 ? 22.197 8.309 -12.070 1.00 92.50 323 MET A O 1
ATOM 2455 N N . GLY A 1 324 ? 23.094 9.392 -13.829 1.00 89.06 324 GLY A N 1
ATOM 2456 C CA . GLY A 1 324 ? 24.232 9.990 -13.136 1.00 89.06 324 GLY A CA 1
ATOM 2457 C C . GLY A 1 324 ? 23.881 11.286 -12.403 1.00 89.06 324 GLY A C 1
ATOM 2458 O O . GLY A 1 324 ? 24.314 11.458 -11.265 1.00 89.06 324 GLY A O 1
ATOM 2459 N N . ASP A 1 325 ? 23.073 12.159 -13.012 1.00 85.75 325 ASP A N 1
ATOM 2460 C CA . ASP A 1 325 ? 22.735 13.483 -12.460 1.00 85.75 325 ASP A CA 1
ATOM 2461 C C . ASP A 1 325 ? 21.227 13.810 -12.418 1.00 85.75 325 ASP A C 1
ATOM 2463 O O . ASP A 1 325 ? 20.829 14.811 -11.815 1.00 85.75 325 ASP A O 1
ATOM 2467 N N . GLY A 1 326 ? 20.372 12.957 -12.990 1.00 78.81 326 GLY A N 1
ATOM 2468 C CA . GLY A 1 326 ? 18.921 13.156 -13.059 1.00 78.81 326 GLY A CA 1
ATOM 2469 C C . GLY A 1 326 ? 18.494 14.158 -14.132 1.00 78.81 326 GLY A C 1
ATOM 2470 O O . GLY A 1 326 ? 17.319 14.542 -14.192 1.00 78.81 326 GLY A O 1
ATOM 2471 N N . GLY A 1 327 ? 19.437 14.609 -14.961 1.00 81.25 327 GLY A N 1
ATOM 2472 C CA . GLY A 1 327 ? 19.222 15.535 -16.054 1.00 81.25 327 GLY A CA 1
ATOM 2473 C C . GLY A 1 327 ? 18.320 14.942 -17.132 1.00 81.25 327 GLY A C 1
ATOM 2474 O O . GLY A 1 327 ? 18.435 13.774 -17.503 1.00 81.25 327 GLY A O 1
ATOM 2475 N N . GLN A 1 328 ? 17.419 15.779 -17.656 1.00 76.31 328 GLN A N 1
ATOM 2476 C CA . GLN A 1 328 ? 16.680 15.482 -18.882 1.00 76.31 328 GLN A CA 1
ATOM 2477 C C . GLN A 1 328 ? 17.300 16.267 -20.036 1.00 76.31 328 GLN A C 1
ATOM 2479 O O . GLN A 1 328 ? 17.424 17.493 -19.968 1.00 76.31 328 GLN A O 1
ATOM 2484 N N . PHE A 1 329 ? 17.665 15.577 -21.110 1.00 69.50 329 PHE A N 1
ATOM 2485 C CA . PHE A 1 329 ? 18.272 16.200 -22.284 1.00 69.50 329 PHE A CA 1
ATOM 2486 C C . PHE A 1 329 ? 17.389 15.991 -23.513 1.00 69.50 329 PHE A C 1
ATOM 2488 O O . PHE A 1 329 ? 16.745 14.955 -23.659 1.00 69.50 329 PHE A O 1
ATOM 2495 N N . TYR A 1 330 ? 17.350 17.001 -24.386 1.00 59.69 330 TYR A N 1
ATOM 2496 C CA . TYR A 1 330 ? 16.608 16.953 -25.652 1.00 59.69 330 TYR A CA 1
ATOM 2497 C C . TYR A 1 330 ? 17.458 17.345 -26.869 1.00 59.69 330 TYR A C 1
ATOM 2499 O O . TYR A 1 330 ? 17.076 17.071 -28.002 1.00 59.69 330 TYR A O 1
ATOM 2507 N N . THR A 1 331 ? 18.612 17.994 -26.690 1.00 53.38 331 THR A N 1
ATOM 2508 C CA . THR A 1 331 ? 19.423 18.496 -27.812 1.00 53.38 331 THR A CA 1
ATOM 2509 C C . THR A 1 331 ? 20.505 17.497 -28.213 1.00 53.38 331 THR A C 1
ATOM 2511 O O . THR A 1 331 ? 21.443 17.289 -27.447 1.00 53.38 331 THR A O 1
ATOM 2514 N N . GLY A 1 332 ? 20.405 16.928 -29.421 1.00 59.91 332 GLY A N 1
ATOM 2515 C CA . GLY A 1 332 ? 21.438 16.065 -30.019 1.00 59.91 332 GLY A CA 1
ATOM 2516 C C . GLY A 1 332 ? 21.274 14.559 -29.790 1.00 59.91 332 GLY A C 1
ATOM 2517 O O . GLY A 1 332 ? 22.216 13.821 -30.040 1.00 59.91 332 GLY A O 1
ATOM 2518 N N . TRP A 1 333 ? 20.106 14.120 -29.311 1.00 75.31 333 TRP A N 1
ATOM 2519 C CA . TRP A 1 333 ? 19.802 12.718 -29.019 1.00 75.31 333 TRP A CA 1
ATOM 2520 C C . TRP A 1 333 ? 18.649 12.295 -29.918 1.00 75.31 333 TRP A C 1
ATOM 2522 O O . TRP A 1 333 ? 17.570 12.901 -29.878 1.00 75.31 333 TRP A O 1
ATOM 2532 N N . HIS A 1 334 ? 18.895 11.306 -30.768 1.00 86.81 334 HIS A N 1
ATOM 2533 C CA . HIS A 1 334 ? 17.959 10.922 -31.808 1.00 86.81 334 HIS A CA 1
ATOM 2534 C C . HIS A 1 334 ? 17.416 9.514 -31.598 1.00 86.81 334 HIS A C 1
ATOM 2536 O O . HIS A 1 334 ? 18.049 8.665 -30.976 1.00 86.81 334 HIS A O 1
ATOM 2542 N N . LYS A 1 335 ? 16.241 9.237 -32.172 1.00 89.81 335 LYS A N 1
ATOM 2543 C CA . LYS A 1 335 ? 15.607 7.911 -32.093 1.00 89.81 335 LYS A CA 1
ATOM 2544 C C . LYS A 1 335 ? 16.479 6.770 -32.641 1.00 89.81 335 LYS A C 1
ATOM 2546 O O . LYS A 1 335 ? 16.269 5.621 -32.263 1.00 89.81 335 LYS A O 1
ATOM 2551 N N . TRP A 1 336 ? 17.433 7.083 -33.521 1.00 87.94 336 TRP A N 1
ATOM 2552 C CA . TRP A 1 336 ? 18.356 6.122 -34.132 1.00 87.94 336 TRP A CA 1
ATOM 2553 C C . TRP A 1 336 ? 19.675 5.935 -33.371 1.00 87.94 336 TRP A C 1
ATOM 2555 O O . TRP A 1 336 ? 20.482 5.100 -33.791 1.00 87.94 336 TRP A O 1
ATOM 2565 N N . ASP A 1 337 ? 19.909 6.702 -32.306 1.00 90.19 337 ASP A N 1
ATOM 2566 C CA . ASP A 1 337 ? 21.056 6.523 -31.418 1.00 90.19 337 ASP A CA 1
ATOM 2567 C C . ASP A 1 337 ? 20.742 5.450 -30.364 1.00 90.19 337 ASP A C 1
ATOM 2569 O O . ASP A 1 337 ? 19.579 5.180 -30.055 1.00 90.19 337 ASP A O 1
ATOM 2573 N N . GLU A 1 338 ? 21.780 4.809 -29.828 1.00 93.19 338 GLU A N 1
ATOM 2574 C CA . GLU A 1 338 ? 21.632 3.721 -28.861 1.00 93.19 338 GLU A CA 1
ATOM 2575 C C . GLU A 1 338 ? 21.784 4.220 -27.425 1.00 93.19 338 GLU A C 1
ATOM 2577 O O . GLU A 1 338 ? 22.818 4.774 -27.051 1.00 93.19 338 GLU A O 1
ATOM 2582 N N . PHE A 1 339 ? 20.773 3.950 -26.601 1.00 94.88 339 PHE A N 1
ATOM 2583 C CA . PHE A 1 339 ? 20.756 4.304 -25.181 1.00 94.88 339 PHE A CA 1
ATOM 2584 C C . PHE A 1 339 ? 20.293 3.133 -24.333 1.00 94.88 339 PHE A C 1
ATOM 2586 O O . PHE A 1 339 ? 19.668 2.200 -24.844 1.00 94.88 339 PHE A O 1
ATOM 2593 N N . TYR A 1 340 ? 20.593 3.178 -23.035 1.00 96.94 340 TYR A N 1
ATOM 2594 C CA . TYR A 1 340 ? 20.177 2.123 -22.123 1.00 96.94 340 TYR A CA 1
ATOM 2595 C C . TYR A 1 340 ? 18.651 2.047 -22.031 1.00 96.94 340 TYR A C 1
ATOM 2597 O O . TYR A 1 340 ? 17.952 3.062 -22.051 1.00 96.94 340 TYR A O 1
ATOM 2605 N N . VAL A 1 341 ? 18.130 0.831 -21.897 1.00 97.06 341 VAL A N 1
ATOM 2606 C CA . VAL A 1 341 ? 16.719 0.583 -21.589 1.00 97.06 341 VAL A CA 1
ATOM 2607 C C . VAL A 1 341 ? 16.599 -0.166 -20.270 1.00 97.06 341 VAL A C 1
ATOM 2609 O O . VAL A 1 341 ? 17.357 -1.094 -19.992 1.00 97.06 341 VAL A O 1
ATOM 2612 N N . ARG A 1 342 ? 15.608 0.218 -19.463 1.00 97.94 342 ARG A N 1
ATOM 2613 C CA . ARG A 1 342 ? 15.207 -0.505 -18.255 1.00 97.94 342 ARG A CA 1
ATOM 2614 C C . ARG A 1 342 ? 13.680 -0.617 -18.236 1.00 97.94 342 ARG A C 1
ATOM 2616 O O . ARG A 1 342 ? 13.018 0.419 -18.216 1.00 97.94 342 ARG A O 1
ATOM 2623 N N . PRO A 1 343 ? 13.115 -1.835 -18.247 1.00 98.19 343 PRO A N 1
ATOM 2624 C CA . PRO A 1 343 ? 11.677 -2.019 -18.170 1.00 98.19 343 PRO A CA 1
ATOM 2625 C C . PRO A 1 343 ? 11.116 -1.591 -16.811 1.00 98.19 343 PRO A C 1
ATOM 2627 O O . PRO A 1 343 ? 11.760 -1.767 -15.776 1.00 98.19 343 PRO A O 1
ATOM 2630 N N . MET A 1 344 ? 9.883 -1.098 -16.814 1.00 98.19 344 MET A N 1
ATOM 2631 C CA . MET A 1 344 ? 9.075 -0.859 -15.617 1.00 98.19 344 MET A CA 1
ATOM 2632 C C . MET A 1 344 ? 7.718 -1.531 -15.774 1.00 98.19 344 MET A C 1
ATOM 2634 O O . MET A 1 344 ? 7.260 -1.775 -16.889 1.00 98.19 344 MET A O 1
ATOM 2638 N N . ARG A 1 345 ? 7.074 -1.861 -14.662 1.00 97.12 345 ARG A N 1
ATOM 2639 C CA . ARG A 1 345 ? 5.675 -2.278 -14.647 1.00 97.12 345 ARG A CA 1
ATOM 2640 C C . ARG A 1 345 ? 4.911 -1.543 -13.557 1.00 97.12 345 ARG A C 1
ATOM 2642 O O . ARG A 1 345 ? 5.506 -1.075 -12.587 1.00 97.12 345 ARG A O 1
ATOM 2649 N N . ARG A 1 346 ? 3.589 -1.534 -13.698 1.00 92.56 346 ARG A N 1
ATOM 2650 C CA . ARG A 1 346 ? 2.643 -1.082 -12.678 1.00 92.56 346 ARG A CA 1
ATOM 2651 C C . ARG A 1 346 ? 1.751 -2.244 -12.250 1.00 92.56 346 ARG A C 1
ATOM 2653 O O . ARG A 1 346 ? 1.423 -3.074 -13.103 1.00 92.56 346 ARG A O 1
ATOM 2660 N N . PHE A 1 347 ? 1.397 -2.331 -10.970 1.00 90.25 347 PHE A N 1
ATOM 2661 C CA . PHE A 1 347 ? 0.513 -3.379 -10.443 1.00 90.25 347 PHE A CA 1
ATOM 2662 C C . PHE A 1 347 ? -0.275 -2.937 -9.213 1.00 90.25 347 PHE A C 1
ATOM 2664 O O . PHE A 1 347 ? 0.128 -1.943 -8.561 1.00 90.25 347 PHE A O 1
#

Secondary structure (DSSP, 8-state):
-PPPEEEEEEEESSTTS--EEPTT--SSS----GGGBT-EEEEEEEE-TT-TT---EEEPPPB-PBPPEEP-EEPPPBS--STTPEEEPPPEESTT--EEEEEEEESSTTS--EEPTT--SSEEEPPGGGTTSEEEEEEEE-TTEE-EEEPPPEE--PPTT-B-TTS-EEEEEGGG--TTSSS-TT---B----S-S----EEEEPPTT-STTSSPPEEES--PPPS-SSS----PPP------SBT-HHHHHHHHHHHHGGG-HHHHHHHHH-TT-BPPPHHHHHHHHHHS-HHHHHHTT--SSEEEEEEEEETTEEEEEETTT--EE-SS--TTSEEE---EEE-

Solvent-accessible surface area (backbone atoms only — not comparable to full-atom values): 19154 Å² total; per-residue (Å²): 133,81,85,57,73,45,38,39,29,25,40,17,84,41,86,89,52,76,68,44,78,42,86,91,28,57,50,101,69,81,80,88,52,50,88,41,43,62,21,21,40,34,41,40,42,30,47,31,87,90,43,91,89,52,81,67,71,48,69,53,77,67,48,65,58,36,73,56,45,67,65,76,49,61,35,60,67,43,67,60,58,31,61,81,27,56,36,32,67,38,61,46,36,55,78,85,64,42,64,50,48,37,35,25,37,17,84,42,93,88,54,74,66,45,78,44,84,94,37,52,61,71,57,44,74,36,46,74,91,43,55,68,19,23,40,30,42,39,38,34,37,30,81,33,28,26,60,76,51,66,34,68,65,48,60,21,42,81,53,69,70,35,74,37,100,82,61,9,37,20,52,41,54,55,87,75,59,59,86,84,57,80,63,52,99,82,69,57,63,68,68,82,86,82,73,89,80,75,89,58,43,35,33,31,34,56,31,58,44,72,41,98,82,53,44,67,50,67,40,27,48,35,64,62,71,72,78,37,98,88,69,54,72,69,77,52,71,60,71,87,63,37,39,54,30,40,85,33,15,53,60,10,22,50,45,40,40,69,72,46,46,94,28,17,43,41,43,51,56,27,32,72,75,33,87,74,27,17,24,28,6,44,37,40,45,46,39,46,48,75,60,36,56,75,67,53,36,49,70,47,48,54,64,74,4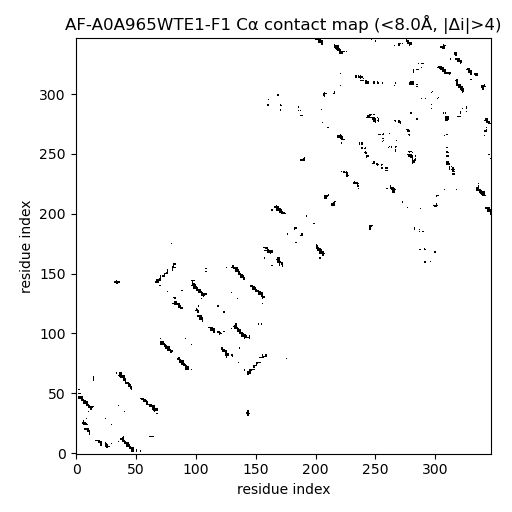2,52,27,55,32,28,12,58,75,48,47,56,28,39,35,33,35,25,60,66,79,59,49,76,57,70,88,91,51,44,30,73,45,71,30,30,51,68,31,26,34,72,75

Nearest PDB structures (foldseek):
  4y5v-assembly2_I-2  TM=4.048E-01  e=1.934E-02  Homo sapiens
  7z3q-assembly1_D  TM=3.728E-01  e=7.359E-03  Homo sapiens
  4yfg-assembly1_A  TM=3.990E-01  e=1.827E-02  Mus musculus
  6tpw-assembly1_A  TM=3.330E-01  e=5.693E-02  Homo sapiens
  6tpu-assembly2_B  TM=3.943E-01  e=1.413E-01  Homo sapiens

Sequence (347 aa):
MDAIVDYWWQSSETIDGTYTDIEMGNEETYTLQATDVDKFIRVEAEAAASQLAYTGSVFSVSIGPVLSAPLESIGAITGHPRVESTLEIGNFTPLDATVDIQWQISDTKNGTYDAIPDAEGTNYVVKDTDKLKYIRIQATGNGGYQGVLTSESVQIGYEVGDIGPLGGTIIMDKGVYDKSVGFCTTGYNFRSDTTVTEAWRYLELAPKGWFSSGSDPTTKWDTTPIDSASRPSYGLTEVGNTLALVGEGKESTDAILEELGAQAAAATQVRSYGTQWYLPTVSELKLVYSALTADERVAAGLATSGYTTSSEISYTQTWLVDMGDGGQFYTGWHKWDEFYVRPMRRF

Radius of gyration: 34.1 Å; Cα contacts (8 Å, |Δi|>4): 770; chains: 1; bounding box: 72×40×105 Å

Foldseek 3Di:
DDFDKWKFKWKDLDQPDDTDTDPVRGDPDDDDFLVQANIKIKMKIAGDPVDPPGGDIDIDRIDDSQAFAEWDDWDAWDWDQEAQTKIFTGATVVRPFDKFKFKWKALDQPDDTDTDPPHGDRMDHHHPVQAQIWIKMWIATDSRYGDIDIHRIDGRYDDQQDQDPQRFGWLFFCVPVDPPPPADPLRFAADDPPPDDDPFGIKGWHAQQLDVVSAFFWDFQFPPDFPDPPDGPFPFDDLVPQDQHPPCQLVLLVSLCVPRPVGRILSVVQCVSDVQWGFAHLRSLLSNLVSDDLVSCVNRRHDQAKEFGSAADGSWWGWIARSNPSDIDTPPHTSHDIDGTIIMGTD

Mean predicted aligned error: 9.54 Å